Protein AF-0000000078177733 (afdb_homodimer)

Solvent-accessible surface area (backbone atoms only — not comparable to full-atom values): 10184 Å² total; per-residue (Å²): 137,82,66,42,60,48,44,39,47,14,50,52,33,50,54,54,34,71,76,51,71,66,85,63,44,81,84,62,84,91,37,33,36,34,37,40,36,36,35,47,66,53,36,37,42,37,38,35,29,33,43,33,79,87,73,72,34,56,41,52,48,46,78,46,73,48,72,49,51,79,80,59,36,72,47,57,55,67,56,45,43,45,54,45,50,52,53,51,44,62,70,70,103,140,83,64,43,61,48,42,38,47,16,50,51,32,50,54,52,34,72,76,52,71,66,86,61,44,80,84,62,85,90,38,34,37,34,37,39,37,36,34,46,66,52,36,35,41,34,39,35,28,34,43,33,80,89,74,72,33,58,41,53,48,45,78,46,74,48,71,50,52,77,81,58,36,72,49,56,54,68,56,47,43,46,52,47,51,53,53,50,44,62,70,70,102

pLDDT: mean 79.65, std 12.56, range [32.47, 93.19]

Secondary structure (DSSP, 8-state):
-TTHHHHHHHHHHHHHHHHS----PPPPTTS-EEEEEEE-SSEEEEEEEEEETTTTEEEEEEEEEEEPPHHHHTS-HHHHHHHHHHHHHHHH-/---HHHHHHHHHHHHHHHHS----PPPPTTS-EEEEEEE-SSEEEEEEEEEETTTTEEEEEEEEEEEPPHHHHTS-HHHHHHHHHHHHHHHH-

InterPro domains:
  IPR041577 Reverse transcriptase/retrotransposon-derived protein, RNase H-like domain [PF17919] (3-93)
  IPR043502 DNA/RNA polymerase superfamily [SSF56672] (2-92)

Organism: Punica granatum (NCBI:txid22663)

Nearest PDB structures (foldseek):
  4mh8-assembly1_A  TM=6.820E-01  e=1.048E-03  Moloney murine leukemia virus isolate Shinnick
  8wut-assembly1_E  TM=6.646E-01  e=1.526E-03  Moloney murine leukemia virus
  4ol8-assembly1_B  TM=5.070E-01  e=3.664E-03  Saccharomyces cerevisiae
  4ol8-assembly2_F  TM=5.339E-01  e=1.545E-02  Saccharomyces cerevisiae
  6p7a-assembly2_B-2  TM=7.866E-01  e=1.887E-01  Fowlpox virus

Radius of gyration: 15.43 Å; Cα contacts (8 Å, |Δi|>4): 341; chains: 2; bounding box: 35×39×39 Å

Foldseek 3Di:
DCVCPVVVVVVVVVVVCLVPVPDADADDPPFDKDKDWDFDLFKIKIWIWTQDPVVRDIGTHDIDMDTHDPVLSPDDRVVVVVVVVVVVVVVVD/DPVCPVVVVVVVVVVVCLVPVPDADADDPPFDKDKDWDFDLFKIKIWIWTQDPVVRDIGTHDIDMDTHDPVLSPDDRVVVVVVVVVVVVVVVD

Sequence (186 aa):
MEWDRKCQKAFDAIKAYLIRPPILVPPVPNQPLILYLMVRRQSLGCMLGQEDESTRTERAIYYLSKKFIEGESNYPEIKKMCCTLVWVMQRLRMEWDRKCQKAFDAIKAYLIRPPILVPPVPNQPLILYLMVRRQSLGCMLGQEDESTRTERAIYYLSKKFIEGESNYPEIKKMCCTLVWVMQRLR

Structure (mmCIF, N/CA/C/O backbone):
data_AF-0000000078177733-model_v1
#
loop_
_entity.id
_entity.type
_entity.pdbx_description
1 polymer 'Reverse transcriptase/retrotransposon-derived protein RNase H-like domain-containing protein'
#
loop_
_atom_site.group_PDB
_atom_site.id
_atom_site.type_symbol
_atom_site.label_atom_id
_atom_site.label_alt_id
_atom_site.label_comp_id
_atom_site.label_asym_id
_atom_site.label_entity_id
_atom_site.label_seq_id
_atom_site.pdbx_PDB_ins_code
_atom_site.Cartn_x
_atom_site.Cartn_y
_atom_site.Cartn_z
_atom_site.occupancy
_atom_site.B_iso_or_equiv
_atom_site.auth_seq_id
_atom_site.auth_comp_id
_atom_site.auth_asym_id
_atom_site.auth_atom_id
_atom_site.pdbx_PDB_model_num
ATOM 1 N N . MET A 1 1 ? -14.148 -5.289 -20.375 1 33.34 1 MET A N 1
ATOM 2 C CA . MET A 1 1 ? -13.812 -5.441 -18.969 1 33.34 1 MET A CA 1
ATOM 3 C C . MET A 1 1 ? -12.602 -4.59 -18.594 1 33.34 1 MET A C 1
ATOM 5 O O . MET A 1 1 ? -11.469 -4.945 -18.922 1 33.34 1 MET A O 1
ATOM 9 N N . GLU A 1 2 ? -12.461 -3.158 -18.828 1 40.44 2 GLU A N 1
ATOM 10 C CA . GLU A 1 2 ? -11.547 -2.094 -19.234 1 40.44 2 GLU A CA 1
ATOM 11 C C . GLU A 1 2 ? -10.703 -1.624 -18.047 1 40.44 2 GLU A C 1
ATOM 13 O O . GLU A 1 2 ? -10.758 -0.454 -17.672 1 40.44 2 GLU A O 1
ATOM 18 N N . TRP A 1 3 ? -10.781 -2.326 -16.859 1 49.66 3 TRP A N 1
ATOM 19 C CA . TRP A 1 3 ? -10.102 -2.209 -15.57 1 49.66 3 TRP A CA 1
ATOM 20 C C . TRP A 1 3 ? -8.656 -1.769 -15.758 1 49.66 3 TRP A C 1
ATOM 22 O O . TRP A 1 3 ? -8.164 -0.902 -15.023 1 49.66 3 TRP A O 1
ATOM 32 N N . ASP A 1 4 ? -7.941 -2.592 -16.891 1 55.34 4 ASP A N 1
ATOM 33 C CA . ASP A 1 4 ? -6.516 -2.893 -16.969 1 55.34 4 ASP A CA 1
ATOM 34 C C . ASP A 1 4 ? -5.707 -1.644 -17.312 1 55.34 4 ASP A C 1
ATOM 36 O O . ASP A 1 4 ? -4.625 -1.425 -16.75 1 55.34 4 ASP A O 1
ATOM 40 N N . ARG A 1 5 ? -6.449 -0.796 -18.031 1 58.25 5 ARG A N 1
ATOM 41 C CA . ARG A 1 5 ? -5.559 0.204 -18.609 1 58.25 5 ARG A CA 1
ATOM 42 C C . ARG A 1 5 ? -5.289 1.335 -17.625 1 58.25 5 ARG A C 1
ATOM 44 O O . ARG A 1 5 ? -4.156 1.812 -17.516 1 58.25 5 ARG A O 1
ATOM 51 N N . LYS A 1 6 ? -6.371 1.633 -16.953 1 58.19 6 LYS A N 1
ATOM 52 C CA . LYS A 1 6 ? -6.242 2.775 -16.062 1 58.19 6 LYS A CA 1
ATOM 53 C C . LYS A 1 6 ? -5.367 2.43 -14.859 1 58.19 6 LYS A C 1
ATOM 55 O O . LYS A 1 6 ? -4.504 3.217 -14.461 1 58.19 6 LYS A O 1
ATOM 60 N N . CYS A 1 7 ? -5.617 1.295 -14.406 1 61.16 7 CYS A N 1
ATOM 61 C CA . CYS A 1 7 ? -4.812 0.842 -13.273 1 61.16 7 CYS A CA 1
ATOM 62 C C . CYS A 1 7 ? -3.359 0.646 -13.688 1 61.16 7 CYS A C 1
ATOM 64 O O . CYS A 1 7 ? -2.445 1.007 -12.945 1 61.16 7 CYS A O 1
ATOM 66 N N . GLN A 1 8 ? -3.279 0.252 -14.961 1 67.69 8 GLN A N 1
ATOM 67 C CA . GLN A 1 8 ? -1.933 0.042 -15.477 1 67.69 8 GLN A CA 1
ATOM 68 C C . GLN A 1 8 ? -1.156 1.354 -15.539 1 67.69 8 GLN A C 1
ATOM 70 O O . GLN A 1 8 ? 0.028 1.397 -15.203 1 67.69 8 GLN A O 1
ATOM 75 N N . LYS A 1 9 ? -1.887 2.236 -15.906 1 67.94 9 LYS A N 1
ATOM 76 C CA . LYS A 1 9 ? -1.248 3.547 -16.016 1 67.94 9 LYS A CA 1
ATOM 77 C C . LYS A 1 9 ? -0.837 4.07 -14.641 1 67.94 9 LYS A C 1
ATOM 79 O O . LYS A 1 9 ? 0.209 4.707 -14.5 1 67.94 9 LYS A O 1
ATOM 84 N N . ALA A 1 10 ? -1.73 3.766 -13.727 1 65.94 10 ALA A N 1
ATOM 85 C CA . ALA A 1 10 ? -1.438 4.203 -12.367 1 65.94 10 ALA A CA 1
ATOM 86 C C . ALA A 1 10 ? -0.158 3.555 -11.844 1 65.94 10 ALA A C 1
ATOM 88 O O . ALA A 1 10 ? 0.724 4.238 -11.32 1 65.94 10 ALA A O 1
ATOM 89 N N . PHE A 1 11 ? -0.113 2.348 -12.172 1 68.81 11 PHE A N 1
ATOM 90 C CA . PHE A 1 11 ? 1.05 1.599 -11.711 1 68.81 11 PHE A CA 1
ATOM 91 C C . PHE A 1 11 ? 2.311 2.057 -12.43 1 68.81 11 PHE A C 1
ATOM 93 O O . PHE A 1 11 ? 3.365 2.209 -11.812 1 68.81 11 PHE A O 1
ATOM 100 N N . ASP A 1 12 ? 2.131 2.295 -13.609 1 70.19 12 ASP A N 1
ATOM 101 C CA . ASP A 1 12 ? 3.266 2.768 -14.398 1 70.19 12 ASP A CA 1
ATOM 102 C C . ASP A 1 12 ? 3.771 4.113 -13.883 1 70.19 12 ASP A C 1
ATOM 104 O O . ASP A 1 12 ? 4.98 4.355 -13.852 1 70.19 12 ASP A O 1
ATOM 108 N N . ALA A 1 13 ? 2.871 4.844 -13.461 1 68.81 13 ALA A N 1
ATOM 109 C CA . ALA A 1 13 ? 3.223 6.16 -12.938 1 68.81 13 ALA A CA 1
ATOM 110 C C . ALA A 1 13 ? 3.992 6.043 -11.625 1 68.81 13 ALA A C 1
ATOM 112 O O . ALA A 1 13 ? 4.984 6.742 -11.414 1 68.81 13 ALA A O 1
ATOM 113 N N . ILE A 1 14 ? 3.469 5.234 -10.789 1 69.06 14 ILE A N 1
ATOM 114 C CA . ILE A 1 14 ? 4.102 5.047 -9.484 1 69.06 14 ILE A CA 1
ATOM 115 C C . ILE A 1 14 ? 5.52 4.504 -9.672 1 69.06 14 ILE A C 1
ATOM 117 O O . ILE A 1 14 ? 6.457 4.969 -9.023 1 69.06 14 ILE A O 1
ATOM 121 N N . LYS A 1 15 ? 5.617 3.57 -10.57 1 68.12 15 LYS A N 1
ATOM 122 C CA . LYS A 1 15 ? 6.922 2.98 -10.867 1 68.12 15 LYS A CA 1
ATOM 123 C C . LYS A 1 15 ? 7.891 4.027 -11.406 1 68.12 15 LYS A C 1
ATOM 125 O O . LYS A 1 15 ? 9.078 4.008 -11.086 1 68.12 15 LYS A O 1
ATOM 130 N N . ALA A 1 16 ? 7.34 4.797 -12.195 1 69.06 16 ALA A N 1
ATOM 131 C CA . ALA A 1 16 ? 8.156 5.867 -12.758 1 69.06 16 ALA A CA 1
ATOM 132 C C . ALA A 1 16 ? 8.641 6.82 -11.672 1 69.06 16 ALA A C 1
ATOM 134 O O . ALA A 1 16 ? 9.758 7.34 -11.75 1 69.06 16 ALA A O 1
ATOM 135 N N . TYR A 1 17 ? 7.816 6.969 -10.75 1 66.12 17 TYR A N 1
ATOM 136 C CA . TYR A 1 17 ? 8.164 7.844 -9.633 1 66.12 17 TYR A CA 1
ATOM 137 C C . TYR A 1 17 ? 9.266 7.227 -8.781 1 66.12 17 TYR A C 1
ATOM 139 O O . TYR A 1 17 ? 10.109 7.938 -8.234 1 66.12 17 TYR A O 1
ATOM 147 N N . LEU A 1 18 ? 9.109 5.934 -8.641 1 64.44 18 LEU A N 1
ATOM 148 C CA . LEU A 1 18 ? 10.109 5.227 -7.844 1 64.44 18 LEU A CA 1
ATOM 149 C C . LEU A 1 18 ? 11.5 5.391 -8.453 1 64.44 18 LEU A C 1
ATOM 151 O O . LEU A 1 18 ? 12.5 5.434 -7.727 1 64.44 18 LEU A O 1
ATOM 155 N N . ILE A 1 19 ? 11.555 5.605 -9.664 1 63.88 19 ILE A N 1
ATOM 156 C CA . ILE A 1 19 ? 12.82 5.742 -10.383 1 63.88 19 ILE A CA 1
ATOM 157 C C . ILE A 1 19 ? 13.297 7.191 -10.305 1 63.88 19 ILE A C 1
ATOM 159 O O . ILE A 1 19 ? 14.5 7.457 -10.312 1 63.88 19 ILE A O 1
ATOM 163 N N . ARG A 1 20 ? 12.336 8.195 -10.195 1 62.91 20 ARG A N 1
ATOM 164 C CA . ARG A 1 20 ? 12.68 9.609 -10.094 1 62.91 20 ARG A CA 1
ATOM 165 C C . ARG A 1 20 ? 11.914 10.273 -8.953 1 62.91 20 ARG A C 1
ATOM 167 O O . ARG A 1 20 ? 10.883 10.906 -9.172 1 62.91 20 ARG A O 1
ATOM 174 N N . PRO A 1 21 ? 12.391 10.039 -7.758 1 60.5 21 PRO A N 1
ATOM 175 C CA . PRO A 1 21 ? 11.625 10.609 -6.656 1 60.5 21 PRO A CA 1
ATOM 176 C C . PRO A 1 21 ? 11.617 12.141 -6.672 1 60.5 21 PRO A C 1
ATOM 178 O O . PRO A 1 21 ? 12.664 12.766 -6.832 1 60.5 21 PRO A O 1
ATOM 181 N N . PRO A 1 22 ? 10.453 12.711 -7 1 61.59 22 PRO A N 1
ATOM 182 C CA . PRO A 1 22 ? 10.422 14.18 -6.949 1 61.59 22 PRO A CA 1
ATOM 183 C C . PRO A 1 22 ? 10.844 14.734 -5.594 1 61.59 22 PRO A C 1
ATOM 185 O O . PRO A 1 22 ? 11.094 13.969 -4.66 1 61.59 22 PRO A O 1
ATOM 188 N N . ILE A 1 23 ? 10.672 16.094 -5.512 1 64.12 23 ILE A N 1
ATOM 189 C CA . ILE A 1 23 ? 11.008 16.844 -4.305 1 64.12 23 ILE A CA 1
ATOM 190 C C . ILE A 1 23 ? 10.164 16.344 -3.135 1 64.12 23 ILE A C 1
ATOM 192 O O . ILE A 1 23 ? 8.93 16.328 -3.213 1 64.12 23 ILE A O 1
ATOM 196 N N . LEU A 1 24 ? 10.617 15.547 -2.254 1 70.94 24 LEU A N 1
ATOM 197 C CA . LEU A 1 24 ? 9.977 15.047 -1.042 1 70.94 24 LEU A CA 1
ATOM 198 C C . LEU A 1 24 ? 9.43 16.203 -0.203 1 70.94 24 LEU A C 1
ATOM 200 O O . LEU A 1 24 ? 10.094 17.219 -0.041 1 70.94 24 LEU A O 1
ATOM 204 N N . VAL A 1 25 ? 8.117 16.266 -0.043 1 75.44 25 VAL A N 1
ATOM 205 C CA . VAL A 1 25 ? 7.48 17.281 0.789 1 75.44 25 VAL A CA 1
ATOM 206 C C . VAL A 1 25 ? 7.215 16.719 2.182 1 75.44 25 VAL A C 1
ATOM 208 O O . VAL A 1 25 ? 6.879 15.539 2.328 1 75.44 25 VAL A O 1
ATOM 211 N N . PRO A 1 26 ? 7.457 17.469 3.189 1 80.62 26 PRO A N 1
ATOM 212 C CA . PRO A 1 26 ? 7.18 17 4.547 1 80.62 26 PRO A CA 1
ATOM 213 C C . PRO A 1 26 ? 5.719 16.594 4.742 1 80.62 26 PRO A C 1
ATOM 215 O O . PRO A 1 26 ? 4.824 17.156 4.113 1 80.62 26 PRO A O 1
ATOM 218 N N . PRO A 1 27 ? 5.402 15.672 5.457 1 80.25 27 PRO A N 1
ATOM 219 C CA . PRO A 1 27 ? 4.023 15.234 5.707 1 80.25 27 PRO A CA 1
ATOM 220 C C . PRO A 1 27 ? 3.178 16.312 6.383 1 80.25 27 PRO A C 1
ATOM 222 O O . PRO A 1 27 ? 3.684 17.062 7.219 1 80.25 27 PRO A O 1
ATOM 225 N N . VAL A 1 28 ? 2.023 16.516 5.902 1 83.94 28 VAL A N 1
ATOM 226 C CA . VAL A 1 28 ? 1.064 17.453 6.48 1 83.94 28 VAL A CA 1
ATOM 227 C C . VAL A 1 28 ? 0.111 16.703 7.41 1 83.94 28 VAL A C 1
ATOM 229 O O . VAL A 1 28 ? -0.46 15.68 7.031 1 83.94 28 VAL A O 1
ATOM 232 N N . PRO A 1 29 ? -0.007 17.234 8.586 1 84.31 29 PRO A N 1
ATOM 233 C CA . PRO A 1 29 ? -0.897 16.562 9.539 1 84.31 29 PRO A CA 1
ATOM 234 C C . PRO A 1 29 ? -2.357 16.578 9.094 1 84.31 29 PRO A C 1
ATOM 236 O O . PRO A 1 29 ? -2.783 17.516 8.398 1 84.31 29 PRO A O 1
ATOM 239 N N . ASN A 1 30 ? -3.084 15.555 9.43 1 85.12 30 ASN A N 1
ATOM 240 C CA . ASN A 1 30 ? -4.527 15.461 9.242 1 85.12 30 ASN A CA 1
ATOM 241 C C . ASN A 1 30 ? -4.898 15.305 7.77 1 85.12 30 ASN A C 1
ATOM 243 O O . ASN A 1 30 ? -5.926 15.82 7.324 1 85.12 30 ASN A O 1
ATOM 247 N N . GLN A 1 31 ? -4.055 14.883 7.051 1 87.62 31 GLN A N 1
ATOM 248 C CA . GLN A 1 31 ? -4.336 14.578 5.648 1 87.62 31 GLN A CA 1
ATOM 249 C C . GLN A 1 31 ? -4.27 13.078 5.383 1 87.62 31 GLN A C 1
ATOM 251 O O . GLN A 1 31 ? -3.492 12.367 6.023 1 87.62 31 GLN A O 1
ATOM 256 N N . PRO A 1 32 ? -5.07 12.648 4.484 1 90.19 32 PRO A N 1
ATOM 257 C CA . PRO A 1 32 ? -5.066 11.219 4.184 1 90.19 32 PRO A CA 1
ATOM 258 C C . PRO A 1 32 ? -3.711 10.719 3.682 1 90.19 32 PRO A C 1
ATOM 260 O O . PRO A 1 32 ? -3.031 11.43 2.934 1 90.19 32 PRO A O 1
ATOM 263 N N . LEU A 1 33 ? -3.359 9.586 4.113 1 91.62 33 LEU A N 1
ATOM 264 C CA . LEU A 1 33 ? -2.1 8.969 3.707 1 91.62 33 LEU A CA 1
ATOM 265 C C . LEU A 1 33 ? -2.344 7.812 2.748 1 91.62 33 LEU A C 1
ATOM 267 O O . LEU A 1 33 ? -3.314 7.066 2.902 1 91.62 33 LEU A O 1
ATOM 271 N N . ILE A 1 34 ? -1.447 7.715 1.817 1 89.62 34 ILE A N 1
ATOM 272 C CA . ILE A 1 34 ? -1.536 6.637 0.837 1 89.62 34 ILE A CA 1
ATOM 273 C C . ILE A 1 34 ? -0.22 5.863 0.8 1 89.62 34 ILE A C 1
ATOM 275 O O . ILE A 1 34 ? 0.857 6.461 0.738 1 89.62 34 ILE A O 1
ATOM 279 N N . LEU A 1 35 ? -0.324 4.598 0.881 1 91.62 35 LEU A N 1
ATOM 280 C CA . LEU A 1 35 ? 0.855 3.74 0.845 1 91.62 35 LEU A CA 1
ATOM 281 C C . LEU A 1 35 ? 0.777 2.758 -0.319 1 91.62 35 LEU A C 1
ATOM 283 O O . LEU A 1 35 ? -0.219 2.047 -0.471 1 91.62 35 LEU A O 1
ATOM 287 N N . TYR A 1 36 ? 1.766 2.869 -1.135 1 88.44 36 TYR A N 1
ATOM 288 C CA . TYR A 1 36 ? 1.896 1.933 -2.246 1 88.44 36 TYR A CA 1
ATOM 289 C C . TYR A 1 36 ? 3.074 0.991 -2.029 1 88.44 36 TYR A C 1
ATOM 291 O O . TYR A 1 36 ? 4.219 1.435 -1.918 1 88.44 36 TYR A O 1
ATOM 299 N N . LEU A 1 37 ? 2.734 -0.284 -1.908 1 92.06 37 LEU A N 1
ATOM 300 C CA . LEU A 1 37 ? 3.764 -1.283 -1.64 1 92.06 37 LEU A CA 1
ATOM 301 C C . LEU A 1 37 ? 3.771 -2.359 -2.719 1 92.06 37 LEU A C 1
ATOM 303 O O . LEU A 1 37 ? 2.729 -2.941 -3.029 1 92.06 37 LEU A O 1
ATOM 307 N N . MET A 1 38 ? 4.934 -2.537 -3.256 1 89.19 38 MET A N 1
ATOM 308 C CA . MET A 1 38 ? 5.09 -3.578 -4.27 1 89.19 38 MET A CA 1
ATOM 309 C C . MET A 1 38 ? 6.184 -4.566 -3.875 1 89.19 38 MET A C 1
ATOM 311 O O . MET A 1 38 ? 7.285 -4.16 -3.498 1 89.19 38 MET A O 1
ATOM 315 N N . VAL A 1 39 ? 5.773 -5.766 -3.877 1 92.12 39 VAL A N 1
ATOM 316 C CA . VAL A 1 39 ? 6.723 -6.816 -3.516 1 92.12 39 VAL A CA 1
ATOM 317 C C . VAL A 1 39 ? 6.961 -7.73 -4.715 1 92.12 39 VAL A C 1
ATOM 319 O O . VAL A 1 39 ? 6.012 -8.266 -5.297 1 92.12 39 VAL A O 1
ATOM 322 N N . ARG A 1 40 ? 8.242 -7.965 -4.938 1 89.88 40 ARG A N 1
ATOM 323 C CA . ARG A 1 40 ? 8.648 -8.852 -6.027 1 89.88 40 ARG A CA 1
ATOM 324 C C . ARG A 1 40 ? 9.438 -10.039 -5.496 1 89.88 40 ARG A C 1
ATOM 326 O O . ARG A 1 40 ? 9.484 -10.273 -4.285 1 89.88 40 ARG A O 1
ATOM 333 N N . ARG A 1 41 ? 9.969 -10.797 -6.375 1 88.56 41 ARG A N 1
ATOM 334 C CA . ARG A 1 41 ? 10.711 -11.992 -6.004 1 88.56 41 ARG A CA 1
ATOM 335 C C . ARG A 1 41 ? 11.992 -11.633 -5.254 1 88.56 41 ARG A C 1
ATOM 337 O O . ARG A 1 41 ? 12.344 -12.281 -4.266 1 88.56 41 ARG A O 1
ATOM 344 N N . GLN A 1 42 ? 12.609 -10.445 -5.703 1 90.81 42 GLN A N 1
ATOM 345 C CA . GLN A 1 42 ? 13.914 -10.18 -5.113 1 90.81 42 GLN A CA 1
ATOM 346 C C . GLN A 1 42 ? 13.977 -8.773 -4.52 1 90.81 42 GLN A C 1
ATOM 348 O O . GLN A 1 42 ? 15.023 -8.336 -4.051 1 90.81 42 GLN A O 1
ATOM 353 N N . SER A 1 43 ? 12.906 -8.125 -4.555 1 90.75 43 SER A N 1
ATOM 354 C CA . SER A 1 43 ? 12.953 -6.754 -4.066 1 90.75 43 SER A CA 1
ATOM 355 C C . SER A 1 43 ? 11.562 -6.262 -3.674 1 90.75 43 SER A C 1
ATOM 357 O O . SER A 1 43 ? 10.555 -6.848 -4.07 1 90.75 43 SER A O 1
ATOM 359 N N . LEU A 1 44 ? 11.547 -5.211 -2.896 1 90.5 44 LEU A N 1
ATOM 360 C CA . LEU A 1 44 ? 10.305 -4.527 -2.555 1 90.5 44 LEU A CA 1
ATOM 361 C C . LEU A 1 44 ? 10.438 -3.02 -2.756 1 90.5 44 LEU A C 1
ATOM 363 O O . LEU A 1 44 ? 11.547 -2.475 -2.676 1 90.5 44 LEU A O 1
ATOM 367 N N . GLY A 1 45 ? 9.445 -2.416 -3.125 1 88.38 45 GLY A N 1
ATOM 368 C CA . GLY A 1 45 ? 9.344 -0.969 -3.242 1 88.38 45 GLY A CA 1
ATOM 369 C C . GLY A 1 45 ? 8.156 -0.388 -2.504 1 88.38 45 GLY A C 1
ATOM 370 O O . GLY A 1 45 ? 7.051 -0.935 -2.566 1 88.38 45 GLY A O 1
ATOM 371 N N . CYS A 1 46 ? 8.375 0.631 -1.816 1 89.94 46 CYS A N 1
ATOM 372 C CA . CYS A 1 46 ? 7.301 1.267 -1.064 1 89.94 46 CYS A CA 1
ATOM 373 C C . CYS A 1 46 ? 7.293 2.773 -1.288 1 89.94 46 CYS A C 1
ATOM 375 O O . CYS A 1 46 ? 8.352 3.402 -1.335 1 89.94 46 CYS A O 1
ATOM 377 N N . MET A 1 47 ? 6.098 3.27 -1.515 1 87.38 47 MET A N 1
ATOM 378 C CA . MET A 1 47 ? 5.926 4.711 -1.658 1 87.38 47 MET A CA 1
ATOM 379 C C . MET A 1 47 ? 4.844 5.227 -0.712 1 87.38 47 MET A C 1
ATOM 381 O O . MET A 1 47 ? 3.713 4.738 -0.731 1 87.38 47 MET A O 1
ATOM 385 N N . LEU A 1 48 ? 5.281 6.172 0.102 1 88.56 48 LEU A N 1
ATOM 386 C CA . LEU A 1 48 ? 4.316 6.832 0.974 1 88.56 48 LEU A CA 1
ATOM 387 C C . LEU A 1 48 ? 3.955 8.211 0.44 1 88.56 48 LEU A C 1
ATOM 389 O O . LEU A 1 48 ? 4.836 9.031 0.177 1 88.56 48 LEU A O 1
ATOM 393 N N . GLY A 1 49 ? 2.758 8.312 0.255 1 86.25 49 GLY A N 1
ATOM 394 C CA . GLY A 1 49 ? 2.283 9.602 -0.217 1 86.25 49 GLY A CA 1
ATOM 395 C C . GLY A 1 49 ? 1.134 10.148 0.606 1 86.25 49 GLY A C 1
ATOM 396 O O . GLY A 1 49 ? 0.645 9.484 1.522 1 86.25 49 GLY A O 1
ATOM 397 N N . GLN A 1 50 ? 0.906 11.359 0.406 1 86.62 50 GLN A N 1
ATOM 398 C CA . GLN A 1 50 ? -0.218 12.023 1.062 1 86.62 50 GLN A CA 1
ATOM 399 C C . GLN A 1 50 ? -1.105 12.734 0.048 1 86.62 50 GLN A C 1
ATOM 401 O O . GLN A 1 50 ? -0.608 13.336 -0.909 1 86.62 50 GLN A O 1
ATOM 406 N N . GLU A 1 51 ? -2.352 12.531 0.295 1 81.69 51 GLU A N 1
ATOM 407 C CA . GLU A 1 51 ? -3.299 13.227 -0.567 1 81.69 51 GLU A CA 1
ATOM 408 C C . GLU A 1 51 ? -3.633 14.609 -0.013 1 81.69 51 GLU A C 1
ATOM 410 O O . GLU A 1 51 ? -4.023 14.742 1.148 1 81.69 51 GLU A O 1
ATOM 415 N N . ASP A 1 52 ? -3.32 15.531 -0.79 1 79.56 52 ASP A N 1
ATOM 416 C CA . ASP A 1 52 ? -3.689 16.891 -0.387 1 79.56 52 ASP A CA 1
ATOM 417 C C . ASP A 1 52 ? -5.148 17.188 -0.73 1 79.56 52 ASP A C 1
ATOM 419 O O . ASP A 1 52 ? -5.504 17.297 -1.904 1 79.56 52 ASP A O 1
ATOM 423 N N . GLU A 1 53 ? -5.914 17.25 0.264 1 75.62 53 GLU A N 1
ATOM 424 C CA . GLU A 1 53 ? -7.336 17.531 0.063 1 75.62 53 GLU A CA 1
ATOM 425 C C . GLU A 1 53 ? -7.559 18.922 -0.492 1 75.62 53 GLU A C 1
ATOM 427 O O . GLU A 1 53 ? -8.555 19.188 -1.167 1 75.62 53 GLU A O 1
ATOM 432 N N . SER A 1 54 ? -6.652 19.781 -0.171 1 78.56 54 SER A N 1
ATOM 433 C CA . SER A 1 54 ? -6.781 21.172 -0.587 1 78.56 54 SER A CA 1
ATOM 434 C C . SER A 1 54 ? -6.508 21.328 -2.078 1 78.56 54 SER A C 1
ATOM 436 O O . SER A 1 54 ? -7.258 22 -2.783 1 78.56 54 SER A O 1
ATOM 438 N N . THR A 1 55 ? -5.512 20.625 -2.492 1 72.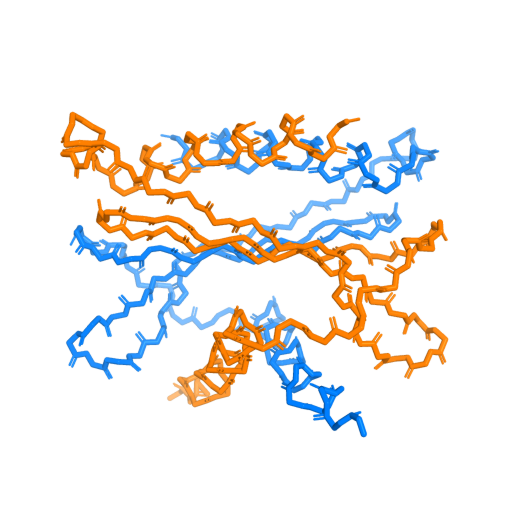38 55 THR A N 1
ATOM 439 C CA . THR A 1 55 ? -5.105 20.781 -3.885 1 72.38 55 THR A CA 1
ATOM 440 C C . THR A 1 55 ? -5.508 19.547 -4.703 1 72.38 55 THR A C 1
ATOM 442 O O . THR A 1 55 ? -5.426 19.562 -5.934 1 72.38 55 THR A O 1
ATOM 445 N N . ARG A 1 56 ? -6.102 18.594 -4.023 1 69.62 56 ARG A N 1
ATOM 446 C CA . ARG A 1 56 ? -6.488 17.344 -4.68 1 69.62 56 ARG A CA 1
ATOM 447 C C . ARG A 1 56 ? -5.305 16.719 -5.41 1 69.62 56 ARG A C 1
ATOM 449 O O . ARG A 1 56 ? -5.457 16.188 -6.508 1 69.62 56 ARG A O 1
ATOM 456 N N . THR A 1 57 ? -4.191 17.047 -4.855 1 74.19 57 THR A N 1
ATOM 457 C CA . THR A 1 57 ? -2.975 16.5 -5.438 1 74.19 57 THR A CA 1
ATOM 458 C C . THR A 1 57 ? -2.266 15.586 -4.445 1 74.19 57 THR A C 1
ATOM 460 O O . THR A 1 57 ? -2.424 15.734 -3.232 1 74.19 57 THR A O 1
ATOM 463 N N . GLU A 1 58 ? -1.659 14.562 -5.066 1 76.31 58 GLU A N 1
ATOM 464 C CA . GLU A 1 58 ? -0.902 13.633 -4.227 1 76.31 58 GLU A CA 1
ATOM 465 C C . GLU A 1 58 ? 0.576 14.016 -4.184 1 76.31 58 GLU A C 1
ATOM 467 O O . GLU A 1 58 ? 1.128 14.492 -5.176 1 76.31 58 GLU A O 1
ATOM 472 N N . ARG A 1 59 ? 1.058 13.992 -2.971 1 77.5 59 ARG A N 1
ATOM 473 C CA . ARG A 1 59 ? 2.471 14.297 -2.768 1 77.5 59 ARG A CA 1
ATOM 474 C C . ARG A 1 59 ? 3.213 13.102 -2.191 1 77.5 59 ARG A C 1
ATOM 476 O O . ARG A 1 59 ? 2.684 12.383 -1.337 1 77.5 59 ARG A O 1
ATOM 483 N N . ALA A 1 60 ? 4.359 12.844 -2.793 1 80.56 60 ALA A N 1
ATOM 484 C CA . ALA A 1 60 ? 5.191 11.773 -2.264 1 80.56 60 ALA A CA 1
ATOM 485 C C . ALA A 1 60 ? 6.016 12.25 -1.071 1 80.56 60 ALA A C 1
ATOM 487 O O . ALA A 1 60 ? 6.609 13.328 -1.112 1 80.56 60 ALA A O 1
ATOM 488 N N . ILE A 1 61 ? 6.016 11.531 -0.045 1 82.75 61 ILE A N 1
ATOM 489 C CA . ILE A 1 61 ? 6.707 11.93 1.177 1 82.75 61 ILE A CA 1
ATOM 490 C C . ILE A 1 61 ? 7.949 11.07 1.373 1 82.75 61 ILE A C 1
ATOM 492 O O . ILE A 1 61 ? 9.008 11.57 1.77 1 82.75 61 ILE A O 1
ATOM 496 N N . TYR A 1 62 ? 7.742 9.75 1.129 1 82.25 62 TYR A N 1
ATOM 497 C CA . TYR A 1 62 ? 8.828 8.836 1.429 1 82.25 62 TYR A CA 1
ATOM 498 C C . TYR A 1 62 ? 8.891 7.707 0.403 1 82.25 62 TYR A C 1
ATOM 500 O O . TYR A 1 62 ? 7.855 7.262 -0.102 1 82.25 62 TYR A O 1
ATOM 508 N N . TYR A 1 63 ? 10.148 7.363 0.066 1 83.88 63 TYR A N 1
ATOM 509 C CA . TYR A 1 63 ? 10.383 6.211 -0.799 1 83.88 63 TYR A CA 1
ATOM 510 C C . TYR A 1 63 ? 11.305 5.207 -0.13 1 83.88 63 TYR A C 1
ATOM 512 O O . TYR A 1 63 ? 12.336 5.582 0.438 1 83.88 63 TYR A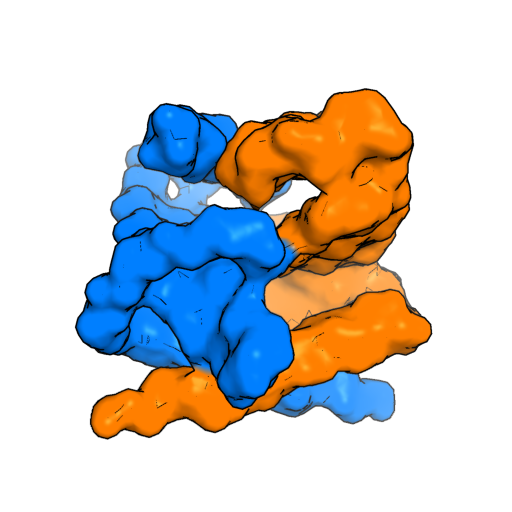 O 1
ATOM 520 N N . LEU A 1 64 ? 10.867 4 -0.129 1 85.62 64 LEU A N 1
ATOM 521 C CA . LEU A 1 64 ? 11.672 2.926 0.445 1 85.62 64 LEU A CA 1
ATOM 522 C C . LEU A 1 64 ? 11.805 1.768 -0.537 1 85.62 64 LEU A C 1
ATOM 524 O O . LEU A 1 64 ? 10.852 1.413 -1.227 1 85.62 64 LEU A O 1
ATOM 528 N N . SER A 1 65 ? 13.055 1.317 -0.679 1 85.94 65 SER A N 1
ATOM 529 C CA . SER A 1 65 ? 13.312 0.126 -1.48 1 85.94 65 SER A CA 1
ATOM 530 C C . SER A 1 65 ? 14.273 -0.82 -0.77 1 85.94 65 SER A C 1
ATOM 532 O O . SER A 1 65 ? 15.203 -0.375 -0.091 1 85.94 65 SER A O 1
ATOM 534 N N . LYS A 1 66 ? 13.961 -2.035 -0.804 1 88.88 66 LYS A N 1
ATOM 535 C CA . LYS A 1 66 ? 14.773 -3.055 -0.149 1 88.88 66 LYS A CA 1
ATOM 536 C C . LYS A 1 66 ? 14.906 -4.297 -1.023 1 88.88 66 LYS A C 1
ATOM 538 O O . LYS A 1 66 ? 13.945 -4.719 -1.665 1 88.88 66 LYS A O 1
ATOM 543 N N . LYS A 1 67 ? 16.094 -4.793 -1.078 1 90.06 67 LYS A N 1
ATOM 544 C CA . LYS A 1 67 ? 16.328 -6.066 -1.756 1 90.06 67 LYS A CA 1
ATOM 545 C C . LYS A 1 67 ? 16.234 -7.234 -0.779 1 90.06 67 LYS A C 1
ATOM 547 O O . LYS A 1 67 ? 16.734 -7.145 0.351 1 90.06 67 LYS A O 1
ATOM 552 N N . PHE A 1 68 ? 15.539 -8.219 -1.202 1 89 68 PHE A N 1
ATOM 553 C CA . PHE A 1 68 ? 15.438 -9.406 -0.359 1 89 68 PHE A CA 1
ATOM 554 C C . PHE A 1 68 ? 16.688 -10.273 -0.484 1 89 68 PHE A C 1
ATOM 556 O O . PHE A 1 68 ? 17.297 -10.336 -1.553 1 89 68 PHE A O 1
ATOM 563 N N . ILE A 1 69 ? 17.094 -10.797 0.612 1 85.44 69 ILE A N 1
ATOM 564 C CA . ILE A 1 69 ? 18.219 -11.719 0.562 1 85.44 69 ILE A CA 1
ATOM 565 C C . ILE A 1 69 ? 17.766 -13.07 0.021 1 85.44 69 ILE A C 1
ATOM 567 O O . ILE A 1 69 ? 16.562 -13.352 -0.015 1 85.44 69 ILE A O 1
ATOM 571 N N . GLU A 1 70 ? 18.688 -13.828 -0.493 1 83.31 70 GLU A N 1
ATOM 572 C CA . GLU A 1 70 ?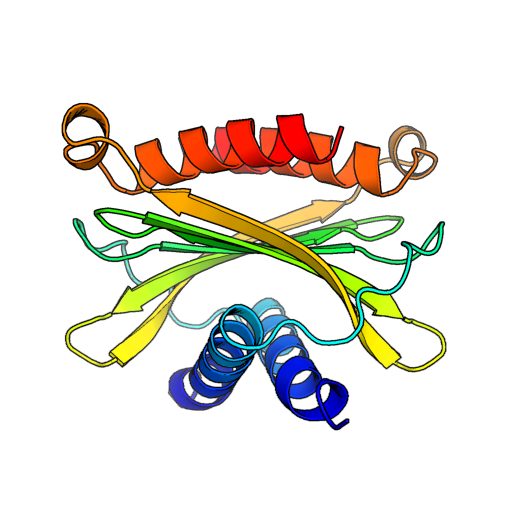 18.406 -15.102 -1.146 1 83.31 70 GLU A CA 1
ATOM 573 C C . GLU A 1 70 ? 17.516 -15.984 -0.271 1 83.31 70 GLU A C 1
ATOM 575 O O . GLU A 1 70 ? 16.594 -16.641 -0.773 1 83.31 70 GLU A O 1
ATOM 580 N N . GLY A 1 71 ? 17.688 -15.977 0.956 1 80.69 71 GLY A N 1
ATOM 581 C CA . GLY A 1 71 ? 16.891 -16.766 1.881 1 80.69 71 GLY A CA 1
ATOM 582 C C . GLY A 1 71 ? 15.438 -16.328 1.947 1 80.69 71 GLY A C 1
ATOM 583 O O . GLY A 1 71 ? 14.531 -17.172 2.025 1 80.69 71 GLY A O 1
ATOM 584 N N . GLU A 1 72 ? 15.188 -15.117 1.801 1 78.44 72 GLU A N 1
ATOM 585 C CA . GLU A 1 72 ? 13.852 -14.539 1.896 1 78.44 72 GLU A CA 1
ATOM 586 C C . GLU A 1 72 ? 13.133 -14.57 0.549 1 78.44 72 GLU A C 1
ATOM 588 O O . GLU A 1 72 ? 11.906 -14.492 0.49 1 78.44 72 GLU A O 1
ATOM 593 N N . SER A 1 73 ? 13.93 -14.727 -0.475 1 80.94 73 SER A N 1
ATOM 594 C CA . SER A 1 73 ? 13.391 -14.688 -1.831 1 80.94 73 SER A CA 1
ATOM 595 C C . SER A 1 73 ? 12.578 -15.938 -2.141 1 80.94 73 SER A C 1
ATOM 597 O O . SER A 1 73 ? 11.75 -15.938 -3.055 1 80.94 73 SER A O 1
ATOM 599 N N . ASN A 1 74 ? 12.742 -16.969 -1.304 1 84.25 74 ASN A N 1
ATOM 600 C CA . ASN A 1 74 ? 12.078 -18.234 -1.583 1 84.25 74 ASN A CA 1
ATOM 601 C C . ASN A 1 74 ? 10.75 -18.344 -0.833 1 84.25 74 ASN A C 1
ATOM 603 O O . ASN A 1 74 ? 10.047 -19.344 -0.959 1 84.25 74 ASN A O 1
ATOM 607 N N . TYR A 1 75 ? 10.469 -17.406 -0.14 1 86.75 75 TYR A N 1
ATOM 608 C CA . TYR A 1 75 ? 9.195 -17.406 0.574 1 86.75 75 TYR A CA 1
ATOM 609 C C . TYR A 1 75 ? 8.047 -17.016 -0.357 1 86.75 75 TYR A C 1
ATOM 611 O O . TYR A 1 75 ? 8.258 -16.359 -1.372 1 86.75 75 TYR A O 1
ATOM 619 N N . PRO A 1 76 ? 6.887 -17.562 -0.019 1 89.75 76 PRO A N 1
ATOM 620 C CA . PRO A 1 76 ? 5.734 -17.141 -0.82 1 89.75 76 PRO A CA 1
ATOM 621 C C . PRO A 1 76 ? 5.551 -15.633 -0.837 1 89.75 76 PRO A C 1
ATOM 623 O O . PRO A 1 76 ? 5.938 -14.945 0.116 1 89.75 76 PRO A O 1
ATOM 626 N N . GLU A 1 77 ? 5.066 -15.047 -1.84 1 89.38 77 GLU A N 1
ATOM 627 C CA . GLU A 1 77 ? 4.906 -13.609 -2.043 1 89.38 77 GLU A CA 1
ATOM 628 C C . GLU A 1 77 ? 4.121 -12.977 -0.899 1 89.38 77 GLU A C 1
ATOM 630 O O . GLU A 1 77 ? 4.43 -11.859 -0.471 1 89.38 77 GLU A O 1
ATOM 635 N N . ILE A 1 78 ? 3.105 -13.703 -0.436 1 89.19 78 ILE A N 1
ATOM 636 C CA . ILE A 1 78 ? 2.271 -13.188 0.643 1 89.19 78 ILE A CA 1
ATOM 637 C C . ILE A 1 78 ? 3.111 -13.016 1.906 1 89.19 78 ILE A C 1
ATOM 639 O O . ILE A 1 78 ? 2.943 -12.039 2.641 1 89.19 78 ILE A O 1
ATOM 643 N N . LYS A 1 79 ? 3.965 -13.984 2.137 1 90.69 79 LYS A N 1
ATOM 644 C CA . LYS A 1 79 ? 4.855 -13.883 3.289 1 90.69 79 LYS A CA 1
ATOM 645 C C . LYS A 1 79 ? 5.82 -12.711 3.139 1 90.69 79 LYS A C 1
ATOM 647 O O . LYS A 1 79 ? 6.066 -11.977 4.098 1 90.69 79 LYS A O 1
ATOM 652 N N . LYS A 1 80 ? 6.312 -12.523 2.02 1 91.44 80 LYS A N 1
ATOM 653 C CA . LYS A 1 80 ? 7.195 -11.398 1.739 1 91.44 80 LYS A CA 1
ATOM 654 C C . LYS A 1 80 ? 6.477 -10.07 1.956 1 91.44 80 LYS A C 1
ATOM 656 O O . LYS A 1 80 ? 7.055 -9.125 2.502 1 91.44 80 LYS A O 1
ATOM 661 N N . MET A 1 81 ? 5.312 -10.016 1.469 1 92.19 81 MET A N 1
ATOM 662 C CA . MET A 1 81 ? 4.484 -8.828 1.666 1 92.19 81 MET A CA 1
ATOM 663 C C . MET A 1 81 ? 4.309 -8.531 3.15 1 92.19 81 MET A C 1
ATOM 665 O O . MET A 1 81 ? 4.465 -7.383 3.578 1 92.19 81 MET A O 1
ATOM 669 N N . CYS A 1 82 ? 4.066 -9.562 3.914 1 91.88 82 CYS A N 1
ATOM 670 C CA . CYS A 1 82 ? 3.893 -9.391 5.352 1 91.88 82 CYS A CA 1
ATOM 671 C C . CYS A 1 82 ? 5.176 -8.883 6 1 91.88 82 CYS A C 1
ATOM 673 O O . CYS A 1 82 ? 5.137 -7.969 6.832 1 91.88 82 CYS A O 1
ATOM 675 N N . CYS A 1 83 ? 6.246 -9.461 5.59 1 91.69 83 CYS A N 1
ATOM 676 C CA . CYS A 1 83 ? 7.551 -9.023 6.086 1 91.69 83 CYS A CA 1
ATOM 677 C C . CYS A 1 83 ? 7.816 -7.57 5.719 1 91.69 83 CYS A C 1
ATOM 679 O O . CYS A 1 83 ? 8.305 -6.797 6.547 1 91.69 83 CYS A O 1
ATOM 681 N N . THR A 1 84 ? 7.453 -7.293 4.52 1 93.06 84 THR A N 1
ATOM 682 C CA . THR A 1 84 ? 7.664 -5.938 4.016 1 93.06 84 THR A CA 1
ATOM 683 C C . THR A 1 84 ? 6.777 -4.941 4.762 1 93.06 84 THR A C 1
ATOM 685 O O . THR A 1 84 ? 7.223 -3.846 5.109 1 93.06 84 THR A O 1
ATOM 688 N N . LEU A 1 85 ? 5.586 -5.324 5.043 1 93.19 85 LEU A N 1
ATOM 689 C CA . LEU A 1 85 ? 4.672 -4.477 5.797 1 93.19 85 LEU A CA 1
ATOM 690 C C . LEU A 1 85 ? 5.242 -4.156 7.176 1 93.19 85 LEU A C 1
ATOM 692 O O . LEU A 1 85 ? 5.176 -3.01 7.625 1 93.19 85 LEU A O 1
ATOM 696 N N . VAL A 1 86 ? 5.816 -5.125 7.793 1 91.62 86 VAL A N 1
ATOM 697 C CA . VAL A 1 86 ? 6.41 -4.938 9.109 1 91.62 86 VAL A CA 1
ATOM 698 C C . VAL A 1 86 ? 7.605 -3.994 9.008 1 91.62 86 VAL A C 1
ATOM 700 O O . VAL A 1 86 ? 7.766 -3.092 9.836 1 91.62 86 VAL A O 1
ATOM 703 N N . TRP A 1 87 ? 8.367 -4.238 8.062 1 92.44 87 TRP A N 1
ATOM 704 C CA . TRP A 1 87 ? 9.547 -3.412 7.828 1 92.44 87 TRP A CA 1
ATOM 705 C C . TRP A 1 87 ? 9.156 -1.959 7.586 1 92.44 87 TRP A C 1
ATOM 707 O O . TRP A 1 87 ? 9.734 -1.046 8.172 1 92.44 87 TRP A O 1
ATOM 717 N N . VAL A 1 88 ? 8.172 -1.723 6.695 1 90.88 88 VAL A N 1
ATOM 718 C CA . VAL A 1 88 ? 7.707 -0.381 6.367 1 90.88 88 VAL A CA 1
ATOM 719 C C . VAL A 1 88 ? 7.125 0.282 7.617 1 90.88 88 VAL A C 1
ATOM 721 O O . VAL A 1 88 ? 7.387 1.458 7.879 1 90.88 88 VAL A O 1
ATOM 724 N N . MET A 1 89 ? 6.359 -0.455 8.352 1 89.81 89 MET A N 1
ATOM 725 C CA . MET A 1 89 ? 5.766 0.056 9.586 1 89.81 89 MET A CA 1
ATOM 726 C C . MET A 1 89 ? 6.844 0.523 10.555 1 89.81 89 MET A C 1
ATOM 728 O O . MET A 1 89 ? 6.68 1.543 11.227 1 89.81 89 MET A O 1
ATOM 732 N N . GLN A 1 90 ? 7.93 -0.184 10.625 1 90.38 90 GLN A N 1
ATOM 733 C CA . GLN A 1 90 ? 9.039 0.16 11.508 1 90.38 90 GLN A CA 1
ATOM 734 C C . GLN A 1 90 ? 9.742 1.429 11.039 1 90.38 90 GLN A C 1
ATOM 736 O O . GLN A 1 90 ? 10.25 2.203 11.859 1 90.38 90 GLN A O 1
ATOM 741 N N . ARG A 1 91 ? 9.734 1.649 9.828 1 87.94 91 ARG A N 1
ATOM 742 C CA . ARG A 1 91 ? 10.391 2.82 9.25 1 87.94 91 ARG A CA 1
ATOM 743 C C . ARG A 1 91 ? 9.523 4.062 9.406 1 87.94 91 ARG A C 1
ATOM 745 O O . ARG A 1 91 ? 10.039 5.176 9.523 1 87.94 91 ARG A O 1
ATOM 752 N N . LEU A 1 92 ? 8.227 3.9 9.312 1 83.5 92 LEU A N 1
ATOM 753 C CA . LEU A 1 92 ? 7.297 5.02 9.414 1 83.5 92 LEU A CA 1
ATOM 754 C C . LEU A 1 92 ? 7.113 5.441 10.867 1 83.5 92 LEU A C 1
ATOM 756 O O . LEU A 1 92 ? 6.703 6.57 11.148 1 83.5 92 LEU A O 1
ATOM 760 N N . ARG A 1 93 ? 7.215 4.496 11.703 1 76.5 93 ARG A N 1
ATOM 761 C CA . ARG A 1 93 ? 7.09 4.812 13.125 1 76.5 93 ARG A CA 1
ATOM 762 C C . ARG A 1 93 ? 8.242 5.695 13.586 1 76.5 93 ARG A C 1
ATOM 764 O O . ARG A 1 93 ? 8.039 6.641 14.352 1 76.5 93 ARG A O 1
ATOM 771 N N . MET B 1 1 ? 7.727 20.625 -12.406 1 32.47 1 MET B N 1
ATOM 772 C CA . MET B 1 1 ? 8.141 19.234 -12.344 1 32.47 1 MET B CA 1
ATOM 773 C C . MET B 1 1 ? 6.969 18.328 -11.945 1 32.47 1 MET B C 1
ATOM 775 O O . MET B 1 1 ? 6.234 18.641 -11.008 1 32.47 1 MET B O 1
ATOM 779 N N . GLU B 1 2 ? 6.059 17.594 -12.945 1 40.38 2 GLU B N 1
ATOM 780 C CA . GLU B 1 2 ? 4.691 17.25 -13.336 1 40.38 2 GLU B CA 1
ATOM 781 C C . GLU B 1 2 ? 4.254 15.922 -12.711 1 40.38 2 GLU B C 1
ATOM 783 O O . GLU B 1 2 ? 4.418 14.859 -13.312 1 40.38 2 GLU B O 1
ATOM 788 N N . TRP B 1 3 ? 4.832 15.469 -11.617 1 49.47 3 TRP B N 1
ATOM 789 C CA . TRP B 1 3 ? 4.527 14.352 -10.727 1 49.47 3 TRP B CA 1
ATOM 790 C C . TRP B 1 3 ? 3.047 13.992 -10.789 1 49.47 3 TRP B C 1
ATOM 792 O O . TRP B 1 3 ? 2.689 12.812 -10.805 1 49.47 3 TRP B O 1
ATOM 802 N N . ASP B 1 4 ? 2.145 15.281 -10.672 1 54.97 4 ASP B N 1
ATOM 803 C CA . ASP B 1 4 ? 0.833 15.367 -10.039 1 54.97 4 ASP B CA 1
ATOM 804 C C . ASP B 1 4 ? -0.223 14.625 -10.852 1 54.97 4 ASP B C 1
ATOM 806 O O . ASP B 1 4 ? -1.074 13.938 -10.289 1 54.97 4 ASP B O 1
ATOM 810 N N . ARG B 1 5 ? 0.04 14.711 -12.18 1 57.94 5 ARG B N 1
ATOM 811 C CA . ARG B 1 5 ? -1.152 14.336 -12.93 1 57.94 5 ARG B CA 1
ATOM 812 C C . ARG B 1 5 ? -1.243 12.82 -13.078 1 57.94 5 ARG B C 1
ATOM 814 O O . ARG B 1 5 ? -2.326 12.242 -12.961 1 57.94 5 ARG B O 1
ATOM 821 N N . LYS B 1 6 ? -0.051 12.297 -13.297 1 58.22 6 LYS B N 1
ATOM 822 C CA . LYS B 1 6 ? -0.046 10.867 -13.562 1 58.22 6 LYS B CA 1
ATOM 823 C C . LYS B 1 6 ? -0.368 10.07 -12.297 1 58.22 6 LYS B C 1
ATOM 825 O O . LYS B 1 6 ? -1.154 9.125 -12.336 1 58.22 6 LYS B O 1
ATOM 830 N N . CYS B 1 7 ? 0.223 10.531 -11.297 1 60.97 7 CYS B N 1
ATOM 831 C CA . CYS B 1 7 ? -0.048 9.867 -10.023 1 60.97 7 CYS B CA 1
ATOM 832 C C . CYS B 1 7 ? -1.5 10.062 -9.602 1 60.97 7 CYS B C 1
ATOM 834 O O . CYS B 1 7 ? -2.141 9.133 -9.117 1 60.97 7 CYS B O 1
ATOM 836 N N . GLN B 1 8 ? -1.944 11.234 -10.023 1 67.44 8 GLN B N 1
ATOM 837 C CA . GLN B 1 8 ? -3.334 11.539 -9.695 1 67.44 8 GLN B CA 1
ATOM 838 C C . GLN B 1 8 ? -4.285 10.594 -10.422 1 67.44 8 GLN B C 1
ATOM 840 O O . GLN B 1 8 ? -5.266 10.125 -9.844 1 67.44 8 GLN B O 1
ATOM 845 N N . LYS B 1 9 ? -3.883 10.406 -11.547 1 67.69 9 LYS B N 1
ATOM 846 C CA . LYS B 1 9 ? -4.723 9.523 -12.344 1 67.69 9 LYS B CA 1
ATOM 847 C C . LYS B 1 9 ? -4.703 8.102 -11.789 1 67.69 9 LYS B C 1
ATOM 849 O O . LYS B 1 9 ? -5.719 7.406 -11.812 1 67.69 9 LYS B O 1
ATOM 854 N N . ALA B 1 10 ? -3.512 7.773 -11.344 1 65.75 10 ALA B N 1
ATOM 855 C CA . ALA B 1 10 ? -3.375 6.434 -10.773 1 65.75 10 ALA B CA 1
ATOM 856 C C . ALA B 1 10 ? -4.273 6.266 -9.555 1 65.75 10 ALA B C 1
ATOM 858 O O . ALA B 1 10 ? -5.012 5.285 -9.445 1 65.75 10 ALA B O 1
ATOM 859 N N . PHE B 1 11 ? -4.246 7.293 -8.836 1 68.56 11 PHE B N 1
ATOM 860 C CA . PHE B 1 11 ? -5.035 7.25 -7.613 1 68.56 11 PHE B CA 1
ATOM 861 C C . PHE B 1 11 ? -6.527 7.277 -7.934 1 68.56 11 PHE B C 1
ATOM 863 O O . PHE B 1 11 ? -7.309 6.547 -7.32 1 68.56 11 PHE B O 1
ATOM 870 N N . ASP B 1 12 ? -6.805 8.016 -8.867 1 69.94 12 ASP B N 1
ATOM 871 C CA . ASP B 1 12 ? -8.203 8.102 -9.281 1 69.94 12 ASP B CA 1
ATOM 872 C C . ASP B 1 12 ? -8.703 6.75 -9.797 1 69.94 12 ASP B C 1
ATOM 874 O O . ASP B 1 12 ? -9.852 6.371 -9.547 1 69.94 12 ASP B O 1
ATOM 878 N N . ALA B 1 13 ? -7.836 6.113 -10.398 1 68.81 13 ALA B N 1
ATOM 879 C CA . ALA B 1 13 ? -8.18 4.805 -10.945 1 68.81 13 ALA B CA 1
ATOM 880 C C . ALA B 1 13 ? -8.414 3.789 -9.836 1 68.81 13 ALA B C 1
ATOM 882 O O . ALA B 1 13 ? -9.367 3.004 -9.891 1 68.81 13 ALA B O 1
ATOM 883 N N . ILE B 1 14 ? -7.516 3.787 -8.93 1 68.88 14 ILE B N 1
ATOM 884 C CA . ILE B 1 14 ? -7.617 2.848 -7.816 1 68.88 14 ILE B CA 1
ATOM 885 C C . ILE B 1 14 ? -8.906 3.102 -7.039 1 68.88 14 ILE B C 1
ATOM 887 O O . ILE B 1 14 ? -9.617 2.16 -6.684 1 68.88 14 ILE B O 1
ATOM 891 N N . LYS B 1 15 ? -9.156 4.355 -6.828 1 67.75 15 LYS B N 1
ATOM 892 C CA . LYS B 1 15 ? -10.375 4.742 -6.121 1 67.75 15 LYS B CA 1
ATOM 893 C C . LYS B 1 15 ? -11.625 4.289 -6.875 1 67.75 15 LYS B C 1
ATOM 895 O O . LYS B 1 15 ? -12.602 3.857 -6.266 1 67.75 15 LYS B O 1
ATOM 900 N N . ALA B 1 16 ? -11.516 4.465 -8.086 1 68.5 16 ALA B N 1
ATOM 901 C CA . ALA B 1 16 ? -12.633 4.043 -8.93 1 68.5 16 ALA B CA 1
ATOM 902 C C . ALA B 1 16 ? -12.844 2.533 -8.844 1 68.5 16 ALA B C 1
ATOM 904 O O . ALA B 1 16 ? -13.977 2.055 -8.898 1 68.5 16 ALA B O 1
ATOM 905 N N . TYR B 1 17 ? -11.773 1.899 -8.711 1 65.25 17 TYR B N 1
ATOM 906 C CA . TYR B 1 17 ? -11.828 0.447 -8.594 1 65.25 17 TYR B CA 1
ATOM 907 C C . TYR B 1 17 ? -12.461 0.03 -7.27 1 65.25 17 TYR B C 1
ATOM 909 O O . TYR B 1 17 ? -13.148 -0.989 -7.195 1 65.25 17 TYR B O 1
ATOM 917 N N . LEU B 1 18 ? -12.078 0.786 -6.273 1 63.78 18 LEU B N 1
ATOM 918 C CA . LEU B 1 18 ? -12.617 0.49 -4.949 1 63.78 18 LEU B CA 1
ATOM 919 C C . LEU B 1 18 ? -14.141 0.584 -4.953 1 63.78 18 LEU B C 1
ATOM 921 O O . LEU B 1 18 ? -14.812 -0.151 -4.227 1 63.78 18 LEU B O 1
ATOM 925 N N . ILE B 1 19 ? -14.648 1.335 -5.766 1 63.19 19 ILE B N 1
ATOM 926 C CA . ILE B 1 19 ? -16.078 1.551 -5.855 1 63.19 19 ILE B CA 1
ATOM 927 C C . ILE B 1 19 ? -16.719 0.462 -6.719 1 63.19 19 ILE B C 1
ATOM 929 O O . ILE B 1 19 ? -17.875 0.085 -6.508 1 63.19 19 ILE B O 1
ATOM 933 N N . ARG B 1 20 ? -15.945 -0.11 -7.723 1 61.66 20 ARG B N 1
ATOM 934 C CA . ARG B 1 20 ? -16.438 -1.178 -8.586 1 61.66 20 ARG B CA 1
ATOM 935 C C . ARG B 1 20 ? -15.438 -2.33 -8.648 1 61.66 20 ARG B C 1
ATOM 937 O O . ARG B 1 20 ? -14.641 -2.42 -9.586 1 61.66 20 ARG B O 1
ATOM 944 N N . PRO B 1 21 ? -15.445 -3.117 -7.613 1 59.75 21 PRO B N 1
ATOM 945 C CA . PRO B 1 21 ? -14.445 -4.184 -7.641 1 59.75 21 PRO B CA 1
ATOM 946 C C . PRO B 1 21 ? -14.672 -5.176 -8.781 1 59.75 21 PRO B C 1
ATOM 948 O O 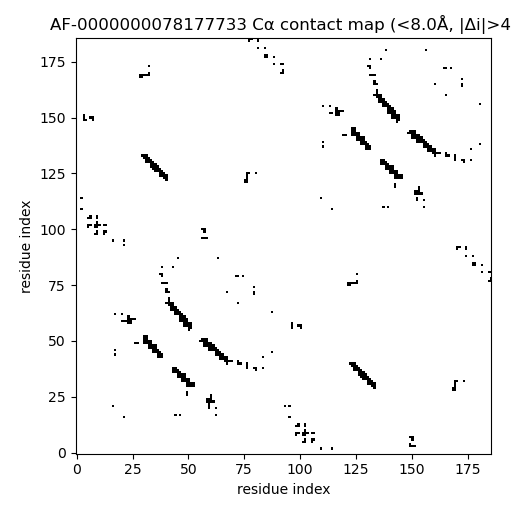. PRO B 1 21 ? -15.789 -5.656 -8.969 1 59.75 21 PRO B O 1
ATOM 951 N N . PRO B 1 22 ? -13.82 -5.098 -9.805 1 60.69 22 PRO B N 1
ATOM 952 C CA . PRO B 1 22 ? -14 -6.094 -10.859 1 60.69 22 PRO B CA 1
ATOM 953 C C . PRO B 1 22 ? -14.008 -7.527 -10.328 1 60.69 22 PRO B C 1
ATOM 955 O O . PRO B 1 22 ? -13.773 -7.746 -9.133 1 60.69 22 PRO B O 1
ATOM 958 N N . ILE B 1 23 ? -14.039 -8.453 -11.344 1 63.28 23 ILE B N 1
ATOM 959 C CA . ILE B 1 23 ? -14.047 -9.891 -11.078 1 63.28 23 ILE B CA 1
ATOM 960 C C . ILE B 1 23 ? -12.781 -10.273 -10.312 1 63.28 23 ILE B C 1
ATOM 962 O O . ILE B 1 23 ? -11.664 -10.008 -10.773 1 63.28 23 ILE B O 1
ATOM 966 N N . LEU B 1 24 ? -12.766 -10.438 -9.047 1 69.94 24 LEU B N 1
ATOM 967 C CA . LEU B 1 24 ? -11.672 -10.898 -8.195 1 69.94 24 LEU B CA 1
ATOM 968 C C . LEU B 1 24 ? -11.062 -12.18 -8.75 1 69.94 24 LEU B C 1
ATOM 970 O O . LEU B 1 24 ? -11.781 -13.094 -9.164 1 69.94 24 LEU B O 1
ATOM 974 N N . VAL B 1 25 ? -9.812 -12.125 -9.195 1 74.88 25 VAL B N 1
ATOM 975 C CA . VAL B 1 25 ? -9.102 -13.297 -9.688 1 74.88 25 VAL B CA 1
ATOM 976 C C . VAL B 1 25 ? -8.258 -13.906 -8.57 1 74.88 25 VAL B C 1
ATOM 978 O O . VAL B 1 25 ? -7.711 -13.18 -7.738 1 74.88 25 VAL B O 1
ATOM 981 N N . PRO B 1 26 ? -8.258 -15.188 -8.445 1 79.94 26 PRO B N 1
ATOM 982 C CA . PRO B 1 26 ? -7.434 -15.828 -7.418 1 79.94 26 PRO B CA 1
ATOM 983 C C . PRO B 1 26 ? -5.961 -15.445 -7.527 1 79.94 26 PRO B C 1
ATOM 985 O O . PRO B 1 26 ? -5.461 -15.203 -8.633 1 79.94 26 PRO B O 1
ATOM 988 N N . PRO B 1 27 ? -5.258 -15.312 -6.559 1 79.75 27 PRO B N 1
ATOM 989 C CA . PRO B 1 27 ? -3.836 -14.969 -6.586 1 79.75 27 PRO B CA 1
ATOM 990 C C . PRO B 1 27 ? -2.99 -16.031 -7.289 1 79.75 27 PRO B C 1
ATOM 992 O O . PRO B 1 27 ? -3.275 -17.219 -7.18 1 79.75 27 PRO B O 1
ATOM 995 N N . VAL B 1 28 ? -2.148 -15.617 -8.141 1 83.62 28 VAL B N 1
ATOM 996 C CA . VAL B 1 28 ? -1.214 -16.5 -8.836 1 83.62 28 VAL B CA 1
ATOM 997 C C . VAL B 1 28 ? 0.121 -16.516 -8.094 1 83.62 28 VAL B C 1
ATOM 999 O O . VAL B 1 28 ? 0.677 -15.469 -7.766 1 83.62 28 VAL B O 1
ATOM 1002 N N . PRO B 1 29 ? 0.569 -17.703 -7.832 1 83.62 29 PRO B N 1
ATOM 1003 C CA . PRO B 1 29 ? 1.839 -17.812 -7.109 1 83.62 29 PRO B CA 1
ATOM 1004 C C . PRO B 1 29 ? 3.018 -17.25 -7.91 1 83.62 29 PRO B C 1
ATOM 1006 O O . PRO B 1 29 ? 3.004 -17.297 -9.141 1 83.62 29 PRO B O 1
ATOM 1009 N N . ASN B 1 30 ? 3.977 -16.688 -7.23 1 84.62 30 ASN B N 1
ATOM 1010 C CA . ASN B 1 30 ? 5.254 -16.25 -7.785 1 84.62 30 ASN B CA 1
ATOM 1011 C C . ASN B 1 30 ? 5.09 -15.016 -8.656 1 84.62 30 ASN B C 1
ATOM 1013 O O . ASN B 1 30 ? 5.793 -14.852 -9.656 1 84.62 30 ASN B O 1
ATOM 1017 N N . GLN B 1 31 ? 4.129 -14.344 -8.461 1 87.56 31 GLN B N 1
ATOM 1018 C CA . GLN B 1 31 ? 3.936 -13.078 -9.148 1 87.56 31 GLN B CA 1
ATOM 1019 C C . GLN B 1 31 ? 4.031 -11.898 -8.188 1 87.56 31 GLN B C 1
ATOM 1021 O O . GLN B 1 31 ? 3.668 -12.023 -7.012 1 87.56 31 GLN B O 1
ATOM 1026 N N . PRO B 1 32 ? 4.516 -10.836 -8.688 1 90.12 32 PRO B N 1
ATOM 1027 C CA . PRO B 1 32 ? 4.648 -9.672 -7.809 1 90.12 32 PRO B CA 1
ATOM 1028 C C . PRO B 1 32 ? 3.309 -9.203 -7.242 1 90.12 32 PRO B C 1
ATOM 1030 O O . PRO B 1 32 ? 2.293 -9.234 -7.941 1 90.12 32 PRO B O 1
ATOM 1033 N N . LEU B 1 33 ? 3.338 -8.828 -6.035 1 91.56 33 LEU B N 1
ATOM 1034 C CA . LEU B 1 33 ? 2.141 -8.336 -5.363 1 91.56 33 LEU B CA 1
ATOM 1035 C C . LEU B 1 33 ? 2.213 -6.832 -5.152 1 91.56 33 LEU B C 1
ATOM 1037 O O . LEU B 1 33 ? 3.287 -6.289 -4.883 1 91.56 33 LEU B O 1
ATOM 1041 N N . ILE B 1 34 ? 1.071 -6.234 -5.293 1 89.69 34 ILE B N 1
ATOM 1042 C CA . ILE B 1 34 ? 0.978 -4.793 -5.094 1 89.69 34 ILE B CA 1
ATOM 1043 C C . ILE B 1 34 ? -0.106 -4.48 -4.062 1 89.69 34 ILE B C 1
ATOM 1045 O O . ILE B 1 34 ? -1.215 -5.016 -4.137 1 89.69 34 ILE B O 1
ATOM 1049 N N . LEU B 1 35 ? 0.233 -3.689 -3.121 1 91.56 35 LEU B N 1
ATOM 1050 C CA . LEU B 1 35 ? -0.711 -3.303 -2.08 1 91.56 35 LEU B CA 1
ATOM 1051 C C . LEU B 1 35 ? -0.9 -1.789 -2.051 1 91.56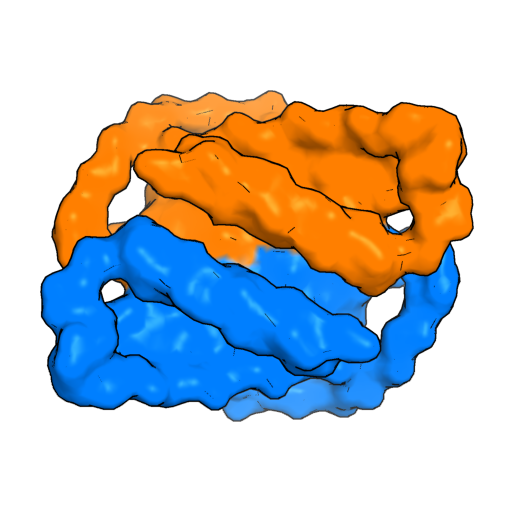 35 LEU B C 1
ATOM 1053 O O . LEU B 1 35 ? 0.076 -1.039 -1.973 1 91.56 35 LEU B O 1
ATOM 1057 N N . TYR B 1 36 ? -2.131 -1.438 -2.225 1 88.56 36 TYR B N 1
ATOM 1058 C CA . TYR B 1 36 ? -2.498 -0.031 -2.123 1 88.56 36 TYR B CA 1
ATOM 1059 C C . TYR B 1 36 ? -3.334 0.227 -0.876 1 88.56 36 TYR B C 1
ATOM 1061 O O . TYR B 1 36 ? -4.41 -0.356 -0.71 1 88.56 36 TYR B O 1
ATOM 1069 N N . LEU B 1 37 ? -2.762 1.035 0 1 92.06 37 LEU B N 1
ATOM 1070 C CA . LEU B 1 37 ? -3.432 1.318 1.265 1 92.06 37 LEU B CA 1
ATOM 1071 C C . LEU B 1 37 ? -3.648 2.816 1.44 1 92.06 37 LEU B C 1
ATOM 1073 O O . LEU B 1 37 ? -2.709 3.604 1.312 1 92.06 37 LEU B O 1
ATOM 1077 N N . MET B 1 38 ? -4.867 3.139 1.682 1 89.5 38 MET B N 1
ATOM 1078 C CA . MET B 1 38 ? -5.203 4.539 1.922 1 89.5 38 MET B CA 1
ATOM 1079 C C . MET B 1 38 ? -5.887 4.711 3.273 1 89.5 38 MET B C 1
ATOM 1081 O O . MET B 1 38 ? -6.828 3.984 3.596 1 89.5 38 MET B O 1
ATOM 1085 N N . VAL B 1 39 ? -5.32 5.562 4.012 1 92.25 39 VAL B N 1
ATOM 1086 C CA . VAL B 1 39 ? -5.871 5.828 5.336 1 92.25 39 VAL B CA 1
ATOM 1087 C C . VAL B 1 39 ? -6.359 7.273 5.414 1 92.25 39 VAL B C 1
ATOM 1089 O O . VAL B 1 39 ? -5.602 8.211 5.133 1 92.25 39 VAL B O 1
ATOM 1092 N N . ARG B 1 40 ? -7.57 7.387 5.934 1 90 40 ARG B N 1
ATOM 1093 C CA . ARG B 1 40 ? -8.18 8.703 6.117 1 90 40 ARG B CA 1
ATOM 1094 C C . ARG B 1 40 ? -8.508 8.953 7.586 1 90 40 ARG B C 1
ATOM 1096 O O . ARG B 1 40 ? -8.07 8.203 8.461 1 90 40 ARG B O 1
ATOM 1103 N N . ARG B 1 41 ? -9.172 10.023 7.832 1 88.62 41 ARG B N 1
ATOM 1104 C CA . ARG B 1 41 ? -9.516 10.406 9.195 1 88.62 41 ARG B CA 1
ATOM 1105 C C . ARG B 1 41 ? -10.477 9.406 9.828 1 88.62 41 ARG B C 1
ATOM 1107 O O . ARG B 1 41 ? -10.328 9.047 10.992 1 88.62 41 ARG B O 1
ATOM 1114 N N . GLN B 1 42 ? -11.391 8.844 8.922 1 90.94 42 GLN B N 1
ATOM 1115 C CA . GLN B 1 42 ? -12.422 8.016 9.531 1 90.94 42 GLN B CA 1
ATOM 1116 C C . GLN B 1 42 ? -12.508 6.652 8.859 1 90.94 42 GLN B C 1
ATOM 1118 O O . GLN B 1 42 ? -13.383 5.844 9.188 1 90.94 42 GLN B O 1
ATOM 1123 N N . SER B 1 43 ? -11.656 6.422 7.984 1 90.88 43 SER B N 1
ATOM 1124 C CA . SER B 1 43 ? -11.766 5.152 7.27 1 90.88 43 SER B CA 1
ATOM 1125 C C . SER B 1 43 ? -10.438 4.77 6.621 1 90.88 43 SER B C 1
ATOM 1127 O O . SER B 1 43 ? -9.555 5.613 6.465 1 90.88 43 SER B O 1
ATOM 1129 N N . LEU B 1 44 ? -10.328 3.508 6.273 1 90.56 44 LEU B N 1
ATOM 1130 C CA . LEU B 1 44 ? -9.188 3.014 5.512 1 90.56 44 LEU B CA 1
ATOM 1131 C C . LEU B 1 44 ? -9.648 2.158 4.336 1 90.56 44 LEU B C 1
ATOM 1133 O O . LEU B 1 44 ? -10.719 1.557 4.387 1 90.56 44 LEU B O 1
ATOM 1137 N N . GLY B 1 45 ? -8.969 2.191 3.318 1 88.5 45 GLY B N 1
ATOM 1138 C CA . GLY B 1 45 ? -9.172 1.35 2.15 1 88.5 45 GLY B CA 1
ATOM 1139 C C . GLY B 1 45 ? -7.91 0.628 1.708 1 88.5 45 GLY B C 1
ATOM 1140 O O . GLY B 1 45 ? -6.832 1.222 1.666 1 88.5 45 GLY B O 1
ATOM 1141 N N . CYS B 1 46 ? -8.047 -0.582 1.438 1 89.88 46 CYS B N 1
ATOM 1142 C CA . CYS B 1 46 ? -6.895 -1.366 1.009 1 89.88 46 CYS B CA 1
ATOM 1143 C C . CYS B 1 46 ? -7.227 -2.193 -0.227 1 89.88 46 CYS B C 1
ATOM 1145 O O . CYS B 1 46 ? -8.32 -2.76 -0.326 1 89.88 46 CYS B O 1
ATOM 1147 N N . MET B 1 47 ? -6.293 -2.156 -1.161 1 87.25 47 MET B N 1
ATOM 1148 C CA . MET B 1 47 ? -6.434 -2.971 -2.365 1 87.25 47 MET B CA 1
ATOM 1149 C C . MET B 1 47 ? -5.188 -3.816 -2.598 1 87.25 47 MET B C 1
ATOM 1151 O O . MET B 1 47 ? -4.074 -3.287 -2.668 1 87.25 47 MET B O 1
ATOM 1155 N N . LEU B 1 48 ? -5.445 -5.113 -2.654 1 88.44 48 LEU B N 1
ATOM 1156 C CA . LEU B 1 48 ? -4.352 -6.02 -2.994 1 88.44 48 LEU B CA 1
ATOM 1157 C C . LEU B 1 48 ? -4.453 -6.469 -4.449 1 88.44 48 LEU B C 1
ATOM 1159 O O . LEU B 1 48 ? -5.496 -6.961 -4.879 1 88.44 48 LEU B O 1
ATOM 1163 N N . GLY B 1 49 ? -3.438 -6.195 -5.07 1 86.25 49 GLY B N 1
ATOM 1164 C CA . GLY B 1 49 ? -3.396 -6.609 -6.465 1 86.25 49 GLY B CA 1
ATOM 1165 C C . GLY B 1 49 ? -2.141 -7.383 -6.816 1 86.25 49 GLY B C 1
ATOM 1166 O O . GLY B 1 49 ? -1.246 -7.539 -5.984 1 86.25 49 GLY B O 1
ATOM 1167 N N . GLN B 1 50 ? -2.213 -7.992 -7.906 1 86.62 50 GLN B N 1
ATOM 1168 C CA . GLN B 1 50 ? -1.062 -8.727 -8.43 1 86.62 50 GLN B CA 1
ATOM 1169 C C . GLN B 1 50 ? -0.736 -8.297 -9.852 1 86.62 50 GLN B C 1
ATOM 1171 O O . GLN B 1 50 ? -1.641 -8.062 -10.656 1 86.62 50 GLN B O 1
ATOM 1176 N N . GLU B 1 51 ? 0.524 -8.125 -10.016 1 81.69 51 GLU B N 1
ATOM 1177 C CA . GLU B 1 51 ? 0.962 -7.797 -11.367 1 81.69 51 GLU B CA 1
ATOM 1178 C C . GLU B 1 51 ? 1.229 -9.055 -12.188 1 81.69 51 GLU B C 1
ATOM 1180 O O . GLU B 1 51 ? 1.985 -9.93 -11.758 1 81.69 51 GLU B O 1
ATOM 1185 N N . ASP B 1 52 ? 0.499 -9.141 -13.188 1 79.31 52 ASP B N 1
ATOM 1186 C CA . ASP B 1 52 ? 0.745 -10.266 -14.086 1 79.31 52 ASP B CA 1
ATOM 1187 C C . ASP B 1 52 ? 1.897 -9.969 -15.039 1 79.31 52 ASP B C 1
ATOM 1189 O O . ASP B 1 52 ? 1.773 -9.117 -15.93 1 79.31 52 ASP B O 1
ATOM 1193 N N . GLU B 1 53 ? 2.955 -10.617 -14.812 1 75.56 53 GLU B N 1
ATOM 1194 C CA . GLU B 1 53 ? 4.133 -10.406 -15.648 1 75.56 53 GLU B CA 1
ATOM 1195 C C . GLU B 1 53 ? 3.885 -10.891 -17.078 1 75.56 53 GLU B C 1
ATOM 1197 O O . GLU B 1 53 ? 4.496 -10.391 -18.016 1 75.56 53 GLU B O 1
ATOM 1202 N N . SER B 1 54 ? 3.018 -11.844 -17.172 1 78.31 54 SER B N 1
ATOM 1203 C CA . SER B 1 54 ? 2.744 -12.438 -18.484 1 78.31 54 SER B CA 1
ATOM 1204 C C . SER B 1 54 ? 1.918 -11.492 -19.344 1 78.31 54 SER B C 1
ATOM 1206 O O . SER B 1 54 ? 2.225 -11.305 -20.531 1 78.31 54 SER B O 1
ATOM 1208 N N . THR B 1 55 ? 0.98 -10.898 -18.703 1 72.06 55 THR B N 1
ATOM 1209 C CA . THR B 1 55 ? 0.076 -10.039 -19.453 1 72.06 55 THR B CA 1
ATOM 1210 C C . THR B 1 55 ? 0.369 -8.57 -19.188 1 72.06 55 THR B C 1
ATOM 1212 O O .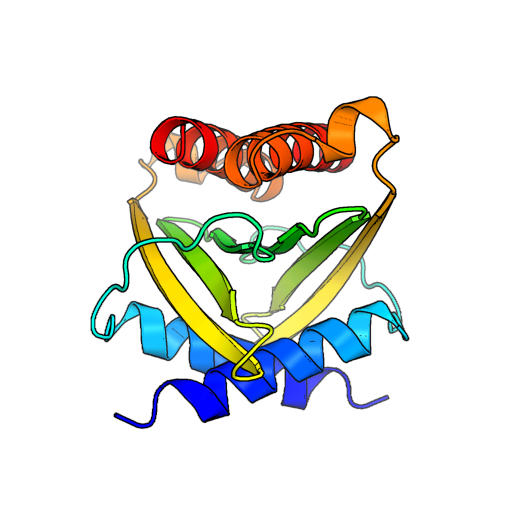 THR B 1 55 ? -0.145 -7.691 -19.875 1 72.06 55 THR B O 1
ATOM 1215 N N . ARG B 1 56 ? 1.318 -8.336 -18.328 1 70.25 56 ARG B N 1
ATOM 1216 C CA . ARG B 1 56 ? 1.658 -6.969 -17.938 1 70.25 56 ARG B CA 1
ATOM 1217 C C . ARG B 1 56 ? 0.422 -6.211 -17.453 1 70.25 56 ARG B C 1
ATOM 1219 O O . ARG B 1 56 ? 0.26 -5.027 -17.766 1 70.25 56 ARG B O 1
ATOM 1226 N N . THR B 1 57 ? -0.454 -7.008 -16.969 1 74 57 THR B N 1
ATOM 1227 C CA . THR B 1 57 ? -1.681 -6.41 -16.453 1 74 57 THR B CA 1
ATOM 1228 C C . THR B 1 57 ? -1.81 -6.648 -14.953 1 74 57 THR B C 1
ATOM 1230 O O . THR B 1 57 ? -1.249 -7.609 -14.422 1 74 57 THR B O 1
ATOM 1233 N N . GLU B 1 58 ? -2.404 -5.613 -14.344 1 76.12 58 GLU B N 1
ATOM 1234 C CA . GLU B 1 58 ? -2.633 -5.742 -12.906 1 76.12 58 GLU B CA 1
ATOM 1235 C C . GLU B 1 58 ? -4.039 -6.262 -12.617 1 76.12 58 GLU B C 1
ATOM 1237 O O . GLU B 1 58 ? -4.988 -5.938 -13.336 1 76.12 58 GLU B O 1
ATOM 1242 N N . ARG B 1 59 ? -4.035 -7.219 -11.719 1 77.31 59 ARG B N 1
ATOM 1243 C CA . ARG B 1 59 ? -5.309 -7.805 -11.312 1 77.31 59 ARG B CA 1
ATOM 1244 C C . ARG B 1 59 ? -5.57 -7.574 -9.828 1 77.31 59 ARG B C 1
ATOM 1246 O O . ARG B 1 59 ? -4.652 -7.652 -9.008 1 77.31 59 ARG B O 1
ATOM 1253 N N . ALA B 1 60 ? -6.793 -7.164 -9.578 1 80.44 60 ALA B N 1
ATOM 1254 C CA . ALA B 1 60 ? -7.176 -6.992 -8.172 1 80.44 60 ALA B CA 1
ATOM 1255 C 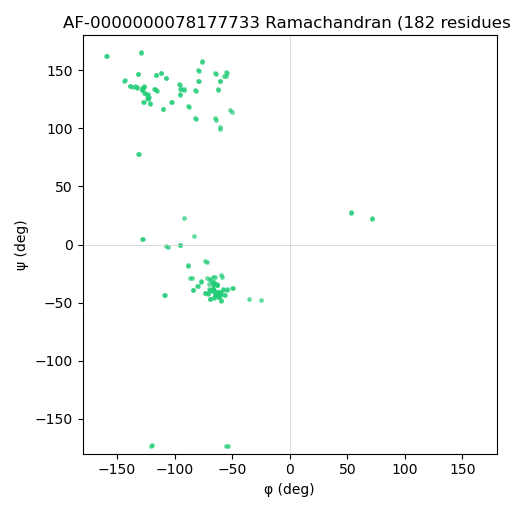C . ALA B 1 60 ? -7.586 -8.328 -7.555 1 80.44 60 ALA B C 1
ATOM 1257 O O . ALA B 1 60 ? -8.336 -9.094 -8.164 1 80.44 60 ALA B O 1
ATOM 1258 N N . ILE B 1 61 ? -7.102 -8.617 -6.426 1 82.56 61 ILE B N 1
ATOM 1259 C CA . ILE B 1 61 ? -7.363 -9.898 -5.781 1 82.56 61 ILE B CA 1
ATOM 1260 C C . ILE B 1 61 ? -8.281 -9.695 -4.578 1 82.56 61 ILE B C 1
ATOM 1262 O O . ILE B 1 61 ? -9.195 -10.492 -4.34 1 82.56 61 ILE B O 1
ATOM 1266 N N . TYR B 1 62 ? -7.949 -8.625 -3.826 1 82.12 62 TYR B N 1
ATOM 1267 C CA . TYR B 1 62 ? -8.68 -8.43 -2.58 1 82.12 62 TYR B CA 1
ATOM 1268 C C . TYR B 1 62 ? -8.914 -6.949 -2.312 1 82.12 62 TYR B C 1
ATOM 1270 O O . TYR B 1 62 ? -8.078 -6.109 -2.652 1 82.12 62 TYR B O 1
ATOM 1278 N N . TYR B 1 63 ? -10.133 -6.688 -1.784 1 83.75 63 TYR B N 1
ATOM 1279 C CA . TYR B 1 63 ? -10.469 -5.336 -1.347 1 83.75 63 TYR B CA 1
ATOM 1280 C C . TYR B 1 63 ? -10.898 -5.328 0.115 1 83.75 63 TYR B C 1
ATOM 1282 O O . TYR B 1 63 ? -11.695 -6.172 0.54 1 83.75 63 TYR B O 1
ATOM 1290 N N . LEU B 1 64 ? -10.281 -4.461 0.834 1 85.69 64 LEU B N 1
ATOM 1291 C CA . LEU B 1 64 ? -10.625 -4.312 2.246 1 85.69 64 LEU B CA 1
ATOM 1292 C C . LEU B 1 64 ? -10.914 -2.855 2.582 1 85.69 64 LEU B C 1
ATOM 1294 O O . LEU B 1 64 ? -10.234 -1.952 2.092 1 85.69 64 LEU B O 1
ATOM 1298 N N . SER B 1 65 ? -12.023 -2.666 3.301 1 86.31 65 SER B N 1
ATOM 1299 C CA . SER B 1 65 ? -12.352 -1.338 3.809 1 86.31 65 SER B CA 1
ATOM 1300 C C . SER B 1 65 ? -12.82 -1.4 5.258 1 86.31 65 SER B C 1
ATOM 1302 O O . SER B 1 65 ? -13.492 -2.348 5.66 1 86.31 65 SER B O 1
ATOM 1304 N N . LYS B 1 66 ? -12.336 -0.52 6.023 1 88.94 66 LYS B N 1
ATOM 1305 C CA . LYS B 1 66 ? -12.672 -0.471 7.441 1 88.94 66 LYS B CA 1
ATOM 1306 C C . LYS B 1 66 ? -12.891 0.966 7.906 1 88.94 66 LYS B C 1
ATOM 1308 O O . LYS B 1 66 ? -12.164 1.872 7.504 1 88.94 66 LYS B O 1
ATOM 1313 N N . LYS B 1 67 ? -13.922 1.135 8.672 1 90.06 67 LYS B N 1
ATOM 1314 C CA . LYS B 1 67 ? -14.164 2.428 9.305 1 90.06 67 LYS B CA 1
ATOM 1315 C C . LYS B 1 67 ? -13.523 2.49 10.688 1 90.06 67 LYS B C 1
ATOM 1317 O O . LYS B 1 67 ? -13.586 1.521 11.453 1 90.06 67 LYS B O 1
ATOM 1322 N N . PHE B 1 68 ? -12.852 3.566 10.922 1 88.81 68 PHE B N 1
ATOM 1323 C CA . PHE B 1 68 ? -12.25 3.742 12.234 1 88.81 68 PHE B CA 1
ATOM 1324 C C . PHE B 1 68 ? -13.289 4.195 13.258 1 88.81 68 PHE B C 1
ATOM 1326 O O . PHE B 1 68 ? -14.227 4.922 12.914 1 88.81 68 PHE B O 1
ATOM 1333 N N . ILE B 1 69 ? -13.18 3.68 14.406 1 85.31 69 ILE B N 1
ATOM 1334 C CA . ILE B 1 69 ? -14.078 4.129 15.469 1 85.31 69 ILE B CA 1
ATOM 1335 C C . ILE B 1 69 ? -13.625 5.492 15.984 1 85.31 69 ILE B C 1
ATOM 1337 O O . ILE B 1 69 ? -12.492 5.91 15.734 1 85.31 69 ILE B O 1
ATOM 1341 N N . GLU B 1 70 ? -14.531 6.211 16.562 1 83.12 70 GLU B N 1
ATOM 1342 C CA . GLU B 1 70 ? -14.289 7.578 17.031 1 83.12 70 GLU B CA 1
ATOM 1343 C C . GLU B 1 70 ? -13.008 7.66 17.859 1 83.12 70 GLU B C 1
ATOM 1345 O O . GLU B 1 70 ? -12.25 8.625 17.734 1 83.12 70 GLU B O 1
ATOM 1350 N N . GLY B 1 71 ? -12.727 6.727 18.609 1 80.19 71 GLY B N 1
ATOM 1351 C CA . GLY B 1 71 ? -11.539 6.707 19.438 1 80.19 71 GLY B CA 1
ATOM 1352 C C . GLY B 1 71 ? -10.25 6.621 18.641 1 80.19 71 GLY B C 1
ATOM 1353 O O . GLY B 1 71 ? -9.25 7.25 19 1 80.19 71 GLY B O 1
ATOM 1354 N N . GLU B 1 72 ? -10.273 5.984 17.578 1 77.94 72 GLU B N 1
ATOM 1355 C CA . GLU B 1 72 ? -9.109 5.766 16.734 1 77.94 72 GLU B CA 1
ATOM 1356 C C . GLU B 1 72 ? -8.93 6.898 15.727 1 77.94 72 GLU B C 1
ATOM 1358 O O . GLU B 1 72 ? -7.844 7.09 15.188 1 77.94 72 GLU B O 1
ATOM 1363 N N . SER B 1 73 ? -9.984 7.633 15.555 1 80.38 73 SER B N 1
ATOM 1364 C CA . SER B 1 73 ? -9.992 8.688 14.547 1 80.38 73 SER B CA 1
ATOM 1365 C C . SER B 1 73 ? -9.148 9.875 14.984 1 80.38 73 SER B C 1
ATOM 1367 O O . SER B 1 73 ? -8.719 10.68 14.156 1 80.38 73 SER B O 1
ATOM 1369 N N . ASN B 1 74 ? -8.805 9.898 16.281 1 83.81 74 ASN B N 1
ATOM 1370 C CA . ASN B 1 74 ? -8.07 11.047 16.797 1 83.81 74 ASN B CA 1
ATOM 1371 C C . ASN B 1 74 ? -6.566 10.797 16.812 1 83.81 74 ASN B C 1
ATOM 1373 O O . ASN B 1 74 ? -5.789 11.672 17.203 1 83.81 74 ASN B O 1
ATOM 1377 N N . TYR B 1 75 ? -6.23 9.719 16.422 1 86.5 75 TYR B N 1
ATOM 1378 C CA . TYR B 1 75 ? -4.809 9.398 16.359 1 86.5 75 TYR B CA 1
ATOM 1379 C C . TYR B 1 75 ? -4.168 10.023 15.117 1 86.5 75 TYR B C 1
ATOM 1381 O O . TYR B 1 75 ? -4.848 10.281 14.125 1 86.5 75 TYR B O 1
ATOM 1389 N N . PRO B 1 76 ? -2.891 10.336 15.289 1 89.62 76 PRO B N 1
ATOM 1390 C CA . PRO B 1 76 ? -2.203 10.836 14.094 1 89.62 76 PRO B CA 1
ATOM 1391 C C . PRO B 1 76 ? -2.307 9.883 12.906 1 89.62 76 PRO B C 1
ATOM 1393 O O . PRO B 1 76 ? -2.42 8.664 13.094 1 89.62 76 PRO B O 1
ATOM 1396 N N . GLU B 1 77 ? -2.34 10.312 11.719 1 89.56 77 GLU B N 1
ATOM 1397 C CA . GLU B 1 77 ? -2.52 9.539 10.492 1 89.56 77 GLU B CA 1
ATOM 1398 C C . GLU B 1 77 ? -1.491 8.422 10.391 1 89.56 77 GLU B C 1
ATOM 1400 O O . GLU B 1 77 ? -1.808 7.32 9.938 1 89.56 77 GLU B O 1
ATOM 1405 N N . ILE B 1 78 ? -0.277 8.734 10.82 1 89.25 78 ILE B N 1
ATOM 1406 C CA . ILE B 1 78 ? 0.792 7.746 10.75 1 89.25 78 ILE B CA 1
ATOM 1407 C C . ILE B 1 78 ? 0.46 6.566 11.664 1 89.25 78 ILE B C 1
ATOM 1409 O O . ILE B 1 78 ? 0.719 5.414 11.312 1 89.25 78 ILE B O 1
ATOM 1413 N N . LYS B 1 79 ? -0.06 6.879 12.805 1 90.88 79 LYS B N 1
ATOM 1414 C CA . LYS B 1 79 ? -0.467 5.816 13.727 1 90.88 79 LYS B CA 1
ATOM 1415 C C . LYS B 1 79 ? -1.605 4.988 13.133 1 90.88 79 LYS B C 1
ATOM 1417 O O . LYS B 1 79 ? -1.605 3.76 13.234 1 90.88 79 LYS B O 1
ATOM 1422 N N . LYS B 1 80 ? -2.496 5.598 12.539 1 91.56 80 LYS B N 1
ATOM 1423 C CA . LYS B 1 80 ? -3.6 4.91 11.883 1 91.56 80 LYS B CA 1
ATOM 1424 C C . LYS B 1 80 ? -3.09 4.004 10.766 1 91.56 80 LYS B C 1
ATOM 1426 O O . LYS B 1 80 ? -3.574 2.881 10.594 1 91.56 80 LYS B O 1
ATOM 1431 N N . MET B 1 81 ? -2.213 4.516 10.008 1 92.38 81 MET B N 1
ATOM 1432 C CA . MET B 1 81 ? -1.585 3.736 8.945 1 92.38 81 MET B CA 1
ATOM 1433 C C . MET B 1 81 ? -0.932 2.479 9.508 1 92.38 81 MET B C 1
ATOM 1435 O O . MET B 1 81 ? -1.119 1.385 8.977 1 92.38 81 MET B O 1
ATOM 1439 N N . CYS B 1 82 ? -0.258 2.652 10.625 1 92.12 82 CYS B N 1
ATOM 1440 C CA . CYS B 1 82 ? 0.401 1.513 11.25 1 92.12 82 CYS B CA 1
ATOM 1441 C C . CYS B 1 82 ? -0.62 0.483 11.719 1 92.12 82 CYS B C 1
ATOM 1443 O O . CYS B 1 82 ? -0.438 -0.718 11.508 1 92.12 82 CYS B O 1
ATOM 1445 N N . CYS B 1 83 ? -1.649 0.981 12.305 1 91.69 83 CYS B N 1
ATOM 1446 C CA . CYS B 1 83 ? -2.732 0.11 12.742 1 91.69 83 CYS B CA 1
ATOM 1447 C C . CYS B 1 83 ? -3.361 -0.621 11.562 1 91.69 83 CYS B C 1
ATOM 1449 O O . CYS B 1 83 ? -3.645 -1.817 11.648 1 91.69 83 CYS B O 1
ATOM 1451 N N . THR B 1 84 ? -3.527 0.143 10.539 1 93.12 84 THR B N 1
ATOM 1452 C CA . THR B 1 84 ? -4.141 -0.414 9.344 1 93.12 84 THR B CA 1
ATOM 1453 C C . THR B 1 84 ? -3.234 -1.465 8.711 1 93.12 84 THR B C 1
ATOM 1455 O O . THR B 1 84 ? -3.707 -2.514 8.266 1 93.12 84 THR B O 1
ATOM 1458 N N . LEU B 1 85 ? -1.97 -1.225 8.719 1 93.19 85 LEU B N 1
ATOM 1459 C CA . LEU B 1 85 ? -1.005 -2.184 8.188 1 93.19 85 LEU B CA 1
ATOM 1460 C C . LEU B 1 85 ? -1.077 -3.504 8.945 1 93.19 85 LEU B C 1
ATOM 1462 O O . LEU B 1 85 ? -1.049 -4.574 8.336 1 93.19 85 LEU B O 1
ATOM 1466 N N . VAL B 1 86 ? -1.211 -3.414 10.219 1 91.56 86 VAL B N 1
ATOM 1467 C CA . VAL B 1 86 ? -1.307 -4.605 11.055 1 91.56 86 VAL B CA 1
ATOM 1468 C C . VAL B 1 86 ? -2.6 -5.355 10.734 1 91.56 86 VAL B C 1
ATOM 1470 O O . VAL B 1 86 ? -2.598 -6.582 10.609 1 91.56 86 VAL B O 1
ATOM 1473 N N . TRP B 1 87 ? -3.604 -4.637 10.656 1 92.38 87 TRP B N 1
ATOM 1474 C CA . TRP B 1 87 ? -4.91 -5.211 10.344 1 92.38 87 TRP B CA 1
ATOM 1475 C C . TRP B 1 87 ? -4.891 -5.914 8.992 1 92.38 87 TRP B C 1
ATOM 1477 O O . TRP B 1 87 ? -5.359 -7.051 8.875 1 92.38 87 TRP B O 1
ATOM 1487 N N . VAL B 1 88 ? -4.355 -5.25 7.961 1 90.75 88 VAL B N 1
ATOM 1488 C CA . VAL B 1 88 ? -4.273 -5.809 6.617 1 90.75 88 VAL B CA 1
ATOM 1489 C C . VAL B 1 88 ? -3.402 -7.062 6.625 1 90.75 88 VAL B C 1
ATOM 1491 O O . VAL B 1 88 ? -3.748 -8.07 6.004 1 90.75 88 VAL B O 1
ATOM 1494 N N . MET B 1 89 ? -2.307 -6.996 7.305 1 89.69 89 MET B N 1
ATOM 1495 C CA . MET B 1 89 ? -1.403 -8.133 7.414 1 89.69 89 MET B CA 1
ATOM 1496 C C . MET B 1 89 ? -2.117 -9.344 8.016 1 89.69 89 MET B C 1
ATOM 1498 O O . MET B 1 89 ? -1.902 -10.477 7.582 1 89.69 89 MET B O 1
ATOM 1502 N N . GLN B 1 90 ? -2.967 -9.109 8.984 1 90.25 90 GLN B N 1
ATOM 1503 C CA . GLN B 1 90 ? -3.715 -10.18 9.641 1 90.25 90 GLN B CA 1
ATOM 1504 C C . GLN B 1 90 ? -4.75 -10.781 8.695 1 90.25 90 GLN B C 1
ATOM 1506 O O . GLN B 1 90 ? -5.055 -11.977 8.781 1 90.25 90 GLN B O 1
ATOM 1511 N N . ARG B 1 91 ? -5.227 -10.031 7.828 1 87.88 91 ARG B N 1
ATOM 1512 C CA . ARG B 1 91 ? -6.238 -10.484 6.887 1 87.88 91 ARG B CA 1
ATOM 1513 C C . ARG B 1 91 ? -5.605 -11.266 5.734 1 87.88 91 ARG B C 1
ATOM 1515 O O . ARG B 1 91 ? -6.23 -12.164 5.172 1 87.88 91 ARG B O 1
ATOM 1522 N N . LEU B 1 92 ? -4.426 -10.852 5.324 1 83.31 92 LEU B N 1
ATOM 1523 C CA . LEU B 1 92 ? -3.73 -11.508 4.219 1 83.31 92 LEU B CA 1
ATOM 1524 C C . L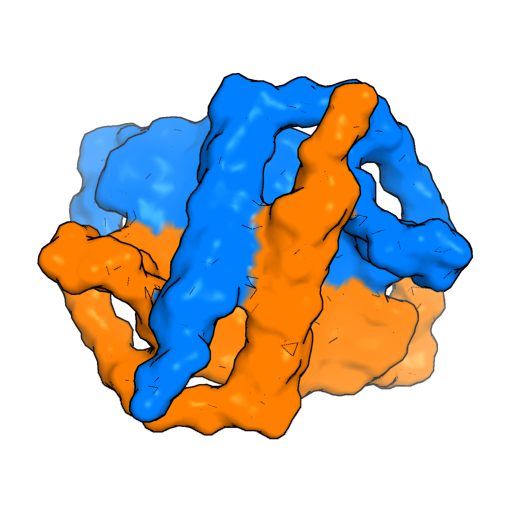EU B 1 92 ? -3.104 -12.82 4.668 1 83.31 92 LEU B C 1
ATOM 1526 O O . LEU B 1 92 ? -2.822 -13.695 3.844 1 83.31 92 LEU B O 1
ATOM 1530 N N . ARG B 1 93 ? -2.717 -12.844 5.863 1 76.56 93 ARG B N 1
ATOM 1531 C CA . ARG B 1 93 ? -2.137 -14.078 6.391 1 76.56 93 ARG B CA 1
ATOM 1532 C C . ARG B 1 93 ? -3.17 -15.195 6.422 1 76.56 93 ARG B C 1
ATOM 1534 O O . ARG B 1 93 ? -2.859 -16.344 6.078 1 76.56 93 ARG B O 1
#